Protein AF-A0A0C2BF47-F1 (afdb_monomer_lite)

Foldseek 3Di:
DPPPPPVVVVVVVVVVVVVVPPPPDPDDDPPPDPLNQLLLQLVLLLLAQKKFKWDWDDWPPAATWTDGWIAGQVLWIWDWIHDVPFDIWTWTDFPQKIKTEDALRRCVRQVNNVCSHVCHVAIATDHQPSGHVGSPSVCPRSNNVSVVSNPVVFDSVQWDWDDWDDDPPFTFIWIDTPFKIWTFGFQFPPGHTHTQWIAGHVRSDIMGMGRDDLVRLLVCLVVNLVCLVRQFRHAYPQKDKDKAFPDPPPDDDQLFKDKTKIKIAIAGNDDCPDPQLFFWFKKWKAKFKDWQPHTFDKDPQRTDIDTHHHPGMDMGMIMTTHDDAPPPHPSDIDMDMDMDMGGRPDDPVRSVVRSVSSVVSSVVSSPRDGRGGGD

Radius of gyration: 31.72 Å; chains: 1; bounding box: 67×51×132 Å

Secondary structure (DSSP, 8-state):
---TTHHHHHHHHHHHHHTTT----S-------HHHHHHHHHHHHHH-SEEEEEEEBPPTTSPPBEEEEEEETTS-EEEEEE-TTSPEEEEEEETTEEEEE--HHHHHHTT-GGGHHHHHHS-EEE-TTTSSSS-HHHHHSHHHHHHHHT-TTS-GGGEEE---EEETTEEEEEEEETTEEEEEEEEBTTSPEEEEEEEETTS--EEEEEEPPHHHHHHHHHHHHHTHHHHHT-B-TTEEEEEEES----S--BTTEEEEEEEEEEEE-S-TTSGGGGSPEEEEEEEEEEETTEE-EE-GGGEEEEEE-TT--EEEEEEEEPPPPPTTS-S---EEEEEEEE-BSS-HHHHHHHHHHHHHHHHHHHHSPPPPPB-

pLDDT: mean 83.84, std 14.01, range [37.81, 98.06]

Sequence (375 aa):
MLIGLGALVVAVALLLFILRITDTGPGGDRDSSVRDDLARSAAMLRGAPALHYTGTIRVKGHPDARPDLVVSNPGDALGTLTMPGSPSLDYVAIDGKSFVRGKPEAWRSFGMAEKSEVLAEHPSMVAPGVLFSQDLAATLAPPALAKTLLLEDVPDEKITVGDPVPVGDHSCTPIHADDLTICLGQELKGGARFVDRVSFSGGSTVINIEAMTRKAVNQFSGDFRSKFTMTHEAVNPQISVTTQILHDYEGKCAPTACTFSARVTPTFLGPTSAPEASEAVQVNYLWVIDRDGVPVKVGPDCSGAVLIKPGKSTDLSCTATGPSVPADGPNSGEYHGEIHTSDLALTQAEYERLVRLAADNSKKVAALPDLPRPR

Structure (mmCIF, N/CA/C/O backbone):
data_AF-A0A0C2BF47-F1
#
_entry.id   AF-A0A0C2BF47-F1
#
loop_
_atom_site.group_PDB
_atom_site.id
_atom_site.type_symbol
_atom_site.label_atom_id
_atom_site.label_alt_id
_atom_site.label_comp_id
_atom_site.label_asym_id
_atom_site.label_entity_id
_atom_site.label_seq_id
_atom_site.pdbx_PDB_ins_code
_atom_site.Cartn_x
_atom_site.Cartn_y
_atom_site.Cartn_z
_atom_site.occupancy
_atom_site.B_iso_or_equiv
_atom_site.auth_seq_id
_atom_site.auth_comp_id
_atom_site.auth_asym_id
_atom_site.auth_atom_id
_atom_site.pdbx_PDB_model_num
ATOM 1 N N . MET A 1 1 ? -29.461 -30.837 76.716 1.00 42.91 1 MET A N 1
ATOM 2 C CA . MET A 1 1 ? -28.599 -29.723 76.266 1.00 42.91 1 MET A CA 1
ATOM 3 C C . MET A 1 1 ? -28.666 -29.670 74.740 1.00 42.91 1 MET A C 1
ATOM 5 O O . MET A 1 1 ? -27.822 -30.236 74.067 1.00 42.91 1 MET A O 1
ATOM 9 N N . LEU A 1 2 ? -29.770 -29.145 74.197 1.00 46.44 2 LEU A N 1
ATOM 10 C CA . LEU A 1 2 ? -30.140 -29.286 72.775 1.00 46.44 2 LEU A CA 1
ATOM 11 C C . LEU A 1 2 ? -31.028 -28.102 72.334 1.00 46.44 2 LEU A C 1
ATOM 13 O O . LEU A 1 2 ? -32.070 -28.279 71.722 1.00 46.44 2 LEU A O 1
ATOM 17 N N . ILE A 1 3 ? -30.645 -26.883 72.734 1.00 43.38 3 ILE A N 1
ATOM 18 C CA . ILE A 1 3 ? -31.367 -25.631 72.404 1.00 43.38 3 ILE A CA 1
ATOM 19 C C . ILE A 1 3 ? -30.440 -24.618 71.684 1.00 43.38 3 ILE A C 1
ATOM 21 O O . ILE A 1 3 ? -30.882 -23.577 71.218 1.00 43.38 3 ILE A O 1
ATOM 25 N N . GLY A 1 4 ? -29.152 -24.933 71.495 1.00 39.56 4 GLY A N 1
ATOM 26 C CA . GLY A 1 4 ? -28.168 -23.979 70.958 1.00 39.56 4 GLY A CA 1
ATOM 27 C C . GLY A 1 4 ? -28.096 -23.846 69.430 1.00 39.56 4 GLY A C 1
ATOM 28 O O . GLY A 1 4 ? -27.628 -22.821 68.950 1.00 39.56 4 GLY A O 1
ATOM 29 N N . LEU A 1 5 ? -28.550 -24.838 68.651 1.00 41.72 5 LEU A N 1
ATOM 30 C CA . LEU A 1 5 ? -28.357 -24.822 67.188 1.00 41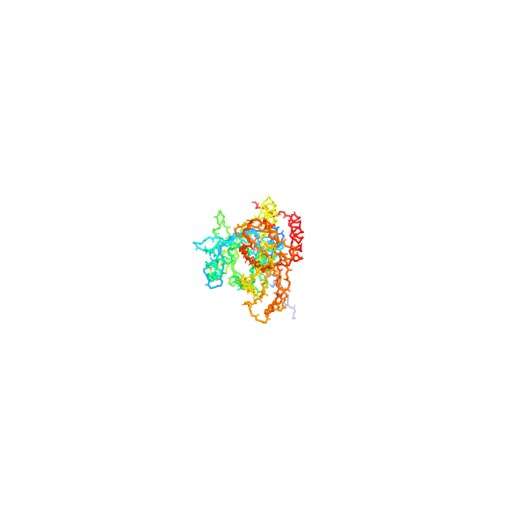.72 5 LEU A CA 1
ATOM 31 C C . LEU A 1 5 ? -29.502 -24.154 66.406 1.00 41.72 5 LEU A C 1
ATOM 33 O O . LEU A 1 5 ? -29.276 -23.645 65.313 1.00 41.72 5 LEU A O 1
ATOM 37 N N . GLY A 1 6 ? -30.720 -24.118 66.958 1.00 39.00 6 GLY A N 1
ATOM 38 C CA . GLY A 1 6 ? -31.888 -23.560 66.262 1.00 39.00 6 GLY A CA 1
ATOM 39 C C . GLY A 1 6 ? -31.858 -22.032 66.142 1.00 39.00 6 GLY A C 1
ATOM 40 O O . GLY A 1 6 ? -32.231 -21.485 65.108 1.00 39.00 6 GLY A O 1
ATOM 41 N N . ALA A 1 7 ? -31.351 -21.338 67.165 1.00 46.84 7 ALA A N 1
ATOM 42 C CA . ALA A 1 7 ? -31.294 -19.875 67.180 1.00 46.84 7 ALA A CA 1
ATOM 43 C C . ALA A 1 7 ? -30.262 -19.300 66.190 1.00 46.84 7 ALA A C 1
ATOM 45 O O . ALA A 1 7 ? -30.485 -18.231 65.627 1.00 46.84 7 ALA A O 1
ATOM 46 N N . LEU A 1 8 ? -29.170 -20.026 65.921 1.00 47.59 8 LEU A N 1
ATOM 47 C CA . LEU A 1 8 ? -28.125 -19.569 65.001 1.00 47.59 8 LEU A CA 1
ATOM 48 C C . LEU A 1 8 ? -28.585 -19.637 63.533 1.00 47.59 8 LEU A C 1
ATOM 50 O O . LEU A 1 8 ? -28.322 -18.721 62.759 1.00 47.59 8 LEU A O 1
ATOM 54 N N . VAL A 1 9 ? -29.328 -20.684 63.156 1.00 54.50 9 VAL A N 1
ATOM 55 C CA . VAL A 1 9 ? -29.825 -20.855 61.778 1.00 54.50 9 VAL A CA 1
ATOM 56 C C . VAL A 1 9 ? -30.912 -19.828 61.450 1.00 54.50 9 VAL A C 1
ATOM 58 O O . VAL A 1 9 ? -30.920 -19.275 60.353 1.00 54.50 9 VAL A O 1
ATOM 61 N N . VAL A 1 10 ? -31.779 -19.500 62.413 1.00 58.69 10 VAL A N 1
ATOM 62 C CA . VAL A 1 10 ? -32.813 -18.468 62.226 1.00 58.69 10 VAL A CA 1
ATOM 63 C C . VAL A 1 10 ? -32.195 -17.070 62.139 1.00 58.69 10 VAL A C 1
ATOM 65 O O . VAL A 1 10 ? -32.617 -16.284 61.297 1.00 58.69 10 VAL A O 1
ATOM 68 N N . ALA A 1 11 ? -31.156 -16.767 62.927 1.00 56.88 11 ALA A N 1
ATOM 69 C CA . ALA A 1 11 ? -30.473 -15.474 62.867 1.00 56.88 11 ALA A CA 1
ATOM 70 C C . ALA A 1 11 ? -29.720 -15.258 61.540 1.00 56.88 11 ALA A C 1
ATOM 72 O O . ALA A 1 11 ? -29.790 -14.170 60.974 1.00 56.88 11 ALA A O 1
ATOM 73 N N . VAL A 1 12 ? -29.062 -16.292 61.000 1.00 60.66 12 VAL A N 1
ATOM 74 C CA . VAL A 1 12 ? -28.365 -16.211 59.701 1.00 60.66 12 VAL A CA 1
ATOM 75 C C . VAL A 1 12 ? -29.357 -16.136 58.535 1.00 60.66 12 VAL A C 1
ATOM 77 O O . VAL A 1 12 ? -29.145 -15.361 57.604 1.00 60.66 12 VAL A O 1
ATOM 80 N N . ALA A 1 13 ? -30.476 -16.864 58.602 1.00 54.91 13 ALA A N 1
ATOM 81 C CA . ALA A 1 13 ? -31.533 -16.769 57.596 1.00 54.91 13 ALA A CA 1
ATOM 82 C C . ALA A 1 13 ? -32.219 -15.391 57.605 1.00 54.91 13 ALA A C 1
ATOM 84 O O . ALA A 1 13 ? -32.486 -14.850 56.534 1.00 54.91 13 ALA A O 1
ATOM 85 N N . LEU A 1 14 ? -32.443 -14.782 58.779 1.00 52.06 14 LEU A N 1
ATOM 86 C CA . LEU A 1 14 ? -32.985 -13.422 58.870 1.00 52.06 14 LEU A CA 1
ATOM 87 C C . LEU A 1 14 ? -31.990 -12.370 58.360 1.00 52.06 14 LEU A C 1
ATOM 89 O O . LEU A 1 14 ? -32.406 -11.432 57.687 1.00 52.06 14 LEU A O 1
ATOM 93 N N . LEU A 1 15 ? -30.687 -12.533 58.624 1.00 54.66 15 LEU A N 1
ATOM 94 C CA . LEU A 1 15 ? -29.661 -11.607 58.131 1.00 54.66 15 LEU A CA 1
ATOM 95 C C . LEU A 1 15 ? -29.535 -11.662 56.598 1.00 54.66 15 LEU A C 1
ATOM 97 O O . LEU A 1 15 ? -29.432 -10.624 55.950 1.00 54.66 15 LEU A O 1
ATOM 101 N N . LEU A 1 16 ? -29.614 -12.863 56.011 1.00 53.47 16 LEU A N 1
ATOM 102 C CA . LEU A 1 16 ? -29.622 -13.060 54.555 1.00 53.47 16 LEU A CA 1
ATOM 103 C C . LEU A 1 16 ? -30.933 -12.597 53.898 1.00 53.47 16 LEU A C 1
ATOM 105 O O . LEU A 1 16 ? -30.922 -12.185 52.740 1.00 53.47 16 LEU A O 1
ATOM 109 N N . PHE A 1 17 ? -32.055 -12.642 54.622 1.00 55.66 17 PHE A N 1
ATOM 110 C CA . PHE A 1 17 ? -33.347 -12.154 54.134 1.00 55.66 17 PHE A CA 1
ATOM 111 C C . PHE A 1 17 ? -33.441 -10.621 54.184 1.00 55.66 17 PHE A C 1
ATOM 113 O O . PHE A 1 17 ? -33.937 -10.013 53.240 1.00 55.66 17 PHE A O 1
ATOM 120 N N . ILE A 1 18 ? -32.896 -9.980 55.225 1.00 54.56 18 ILE A N 1
ATOM 121 C CA . ILE A 1 18 ? -32.841 -8.512 55.332 1.00 54.56 18 ILE A CA 1
ATOM 122 C C . ILE A 1 18 ? -31.876 -7.921 54.290 1.00 54.56 18 ILE A C 1
ATOM 124 O O . ILE A 1 18 ? -32.207 -6.911 53.676 1.00 54.56 18 ILE A O 1
ATOM 128 N N . LEU A 1 19 ? -30.760 -8.597 53.983 1.00 49.12 19 LEU A N 1
ATOM 129 C CA . LEU A 1 19 ? -29.850 -8.201 52.894 1.00 49.12 19 LEU A CA 1
ATOM 130 C C . LEU A 1 19 ? -30.435 -8.380 51.479 1.00 49.12 19 LEU A C 1
ATOM 132 O O . LEU A 1 19 ? -29.832 -7.912 50.520 1.00 49.12 19 LEU A O 1
ATOM 136 N N . ARG A 1 20 ? -31.601 -9.026 51.321 1.00 47.00 20 ARG A N 1
ATOM 137 C CA . ARG A 1 20 ? -32.302 -9.146 50.029 1.00 47.00 20 ARG A CA 1
ATOM 138 C C . ARG A 1 20 ? -33.479 -8.182 49.845 1.00 47.00 20 ARG A C 1
ATOM 140 O O . ARG A 1 20 ? -34.055 -8.173 48.764 1.00 47.00 20 ARG A O 1
ATOM 147 N N . ILE A 1 21 ? -33.861 -7.402 50.862 1.00 46.88 21 ILE A N 1
ATOM 148 C CA . ILE A 1 21 ? -35.068 -6.545 50.815 1.00 46.88 21 ILE A CA 1
ATOM 149 C C . ILE A 1 21 ? -34.740 -5.040 50.757 1.00 46.88 21 ILE A C 1
ATOM 151 O O . ILE A 1 21 ? -35.631 -4.217 50.575 1.00 46.88 21 ILE A O 1
ATOM 155 N N . THR A 1 22 ? -33.466 -4.652 50.789 1.00 41.66 22 THR A N 1
ATOM 156 C CA . THR A 1 22 ? -33.037 -3.265 50.544 1.00 41.66 22 THR A CA 1
ATOM 157 C C . THR A 1 22 ? -32.402 -3.108 49.166 1.00 41.66 22 THR A C 1
ATOM 159 O O . THR A 1 22 ? -31.235 -2.752 49.068 1.00 41.66 22 THR A O 1
ATOM 162 N N . ASP A 1 23 ? -33.172 -3.384 48.113 1.00 41.53 23 ASP A N 1
ATOM 163 C CA . ASP A 1 23 ? -32.827 -2.988 46.742 1.00 41.53 23 ASP A CA 1
ATOM 164 C C . ASP A 1 23 ? -34.103 -2.638 45.961 1.00 41.53 23 ASP A C 1
ATOM 166 O O . ASP A 1 23 ? -34.549 -3.305 45.031 1.00 41.53 23 ASP A O 1
ATOM 170 N N . THR A 1 24 ? -34.759 -1.571 46.411 1.00 45.38 24 THR A N 1
ATOM 171 C CA . THR A 1 24 ? -35.725 -0.818 45.605 1.00 45.38 24 THR A CA 1
ATOM 172 C C . THR A 1 24 ? -35.095 0.520 45.241 1.00 45.38 24 THR A C 1
ATOM 174 O O . THR A 1 24 ? -35.513 1.572 45.724 1.00 45.38 24 THR A O 1
ATOM 177 N N . GLY A 1 25 ? -34.042 0.454 44.425 1.00 39.47 25 GLY A N 1
ATOM 178 C CA . GLY A 1 25 ? -33.573 1.563 43.599 1.00 39.47 25 GLY A CA 1
ATOM 179 C C . GLY A 1 25 ? -34.352 1.588 42.273 1.00 39.47 25 GLY A C 1
ATOM 180 O O . GLY A 1 25 ? -34.668 0.526 41.731 1.00 39.47 25 GLY A O 1
ATOM 181 N N . PRO A 1 26 ? -34.732 2.765 41.750 1.00 42.97 26 PRO A N 1
ATOM 182 C CA . PRO A 1 26 ? -35.488 2.868 40.511 1.00 42.97 26 PRO A CA 1
ATOM 183 C C . PRO A 1 26 ? -34.554 2.717 39.302 1.00 42.97 26 PRO A C 1
ATOM 185 O O . PRO A 1 26 ? -33.624 3.497 39.144 1.00 42.97 26 PRO A O 1
ATOM 188 N N . GLY A 1 27 ? -34.854 1.755 38.425 1.00 37.81 27 GLY A N 1
ATOM 189 C CA . GLY A 1 27 ? -34.232 1.623 37.103 1.00 37.81 27 GLY A CA 1
ATOM 190 C C . GLY A 1 27 ? -33.056 0.653 37.076 1.00 37.81 27 GLY A C 1
ATOM 191 O O . GLY A 1 27 ? -31.911 1.051 37.226 1.00 37.81 27 GLY A O 1
ATOM 192 N N . GLY A 1 28 ? -33.345 -0.630 36.848 1.00 40.88 28 GLY A N 1
ATOM 193 C CA . GLY A 1 28 ? -32.332 -1.593 36.430 1.00 40.88 28 GLY A CA 1
ATOM 194 C C . GLY A 1 28 ? -31.836 -1.233 35.034 1.00 40.88 28 GLY A C 1
ATOM 195 O O . GLY A 1 28 ? -32.382 -1.717 34.040 1.00 40.88 28 GLY A O 1
ATOM 196 N N . ASP A 1 29 ? -30.829 -0.366 34.979 1.00 42.62 29 ASP A N 1
ATOM 197 C CA . ASP A 1 29 ? -29.965 -0.234 33.821 1.00 42.62 29 ASP A CA 1
ATOM 198 C C . ASP A 1 29 ? -29.301 -1.590 33.593 1.00 42.62 29 ASP A C 1
ATOM 200 O O . ASP A 1 29 ? -28.785 -2.238 34.506 1.00 42.62 29 ASP A O 1
ATOM 204 N N . ARG A 1 30 ? -29.380 -2.077 32.357 1.00 47.97 30 ARG A N 1
ATOM 205 C CA . ARG A 1 30 ? -28.548 -3.194 31.930 1.00 47.97 30 ARG A CA 1
ATOM 206 C C . ARG A 1 30 ? -27.106 -2.709 32.041 1.00 47.97 30 ARG A C 1
ATOM 208 O O . ARG A 1 30 ? -26.646 -2.038 31.125 1.00 47.97 30 ARG A O 1
ATOM 215 N N . ASP A 1 31 ? -26.423 -3.069 33.123 1.00 51.31 31 ASP A N 1
ATOM 216 C CA . ASP A 1 31 ? -24.961 -3.049 33.223 1.00 51.31 31 ASP A CA 1
ATOM 217 C C . ASP A 1 31 ? -24.412 -4.025 32.170 1.00 51.31 31 ASP A C 1
ATOM 219 O O . ASP A 1 31 ? -24.025 -5.158 32.456 1.00 51.31 31 ASP A O 1
ATOM 223 N N . SER A 1 32 ? -24.469 -3.643 30.893 1.00 65.00 32 SER A N 1
ATOM 224 C CA . SER A 1 32 ? -23.673 -4.315 29.883 1.00 65.00 32 SER A CA 1
ATOM 225 C C . SER A 1 32 ? -22.237 -3.927 30.157 1.00 65.00 32 SER A C 1
ATOM 227 O O . SER A 1 32 ? -21.900 -2.743 30.134 1.00 65.00 32 SER A O 1
ATOM 229 N N . SER A 1 33 ? -21.402 -4.922 30.437 1.00 88.19 33 SER A N 1
ATOM 230 C CA . SER A 1 33 ? -19.990 -4.675 30.677 1.00 88.19 33 SER A CA 1
ATOM 231 C C . SER A 1 33 ? -19.375 -3.976 29.458 1.00 88.19 33 SER A C 1
ATOM 233 O O . SER A 1 33 ? -19.783 -4.211 28.317 1.00 88.19 33 SER A O 1
ATOM 235 N N . VAL A 1 34 ? -18.361 -3.135 29.676 1.00 92.25 34 VAL A N 1
ATOM 236 C CA . VAL A 1 34 ? -17.595 -2.486 28.593 1.00 92.25 34 VAL A CA 1
ATOM 237 C C . VAL A 1 34 ? -17.087 -3.524 27.581 1.00 92.25 34 VAL A C 1
ATOM 239 O O . VAL A 1 34 ? -17.059 -3.280 26.377 1.00 92.25 34 VAL A O 1
ATOM 242 N N . ARG A 1 35 ? -16.759 -4.727 28.065 1.00 94.06 35 ARG A N 1
ATOM 243 C CA . ARG A 1 35 ? -16.415 -5.904 27.258 1.00 94.06 35 ARG A CA 1
ATOM 244 C C . ARG A 1 35 ? -17.525 -6.321 26.308 1.00 94.06 35 ARG A C 1
ATOM 246 O O . ARG A 1 35 ? -17.246 -6.595 25.146 1.00 94.06 35 ARG A O 1
ATOM 253 N N . ASP A 1 36 ? -18.765 -6.371 26.781 1.00 93.19 36 ASP A N 1
ATOM 254 C CA . ASP A 1 36 ? -19.901 -6.748 25.947 1.00 93.19 36 ASP A CA 1
ATOM 255 C C . ASP A 1 36 ? -20.146 -5.715 24.842 1.00 93.19 36 ASP A C 1
ATOM 257 O O . ASP A 1 36 ? -20.466 -6.091 23.711 1.00 93.19 36 ASP A O 1
ATOM 261 N N . ASP A 1 37 ? -19.971 -4.424 25.144 1.00 93.25 37 ASP A N 1
ATOM 262 C CA . ASP A 1 37 ? -20.020 -3.350 24.144 1.00 93.25 37 ASP A CA 1
ATOM 263 C C . ASP A 1 37 ? -18.920 -3.521 23.092 1.00 93.25 37 ASP A C 1
ATOM 265 O O . ASP A 1 37 ? -19.215 -3.594 21.896 1.00 93.25 37 ASP A O 1
ATOM 269 N N . LEU A 1 38 ? -17.666 -3.674 23.527 1.00 95.56 38 LEU A N 1
ATOM 270 C CA . LEU A 1 38 ? -16.521 -3.900 22.644 1.00 95.56 38 LEU A CA 1
ATOM 271 C C . LEU A 1 38 ? -16.693 -5.157 21.783 1.00 95.56 38 LEU A C 1
ATOM 273 O O . LEU A 1 38 ? -16.427 -5.124 20.582 1.00 95.56 38 LEU A O 1
ATOM 277 N N . ALA A 1 39 ? -17.193 -6.252 22.358 1.00 95.69 39 ALA A N 1
ATOM 278 C CA . ALA A 1 39 ? -17.442 -7.500 21.646 1.00 95.69 39 ALA A CA 1
ATOM 279 C C . ALA A 1 39 ? -18.524 -7.342 20.568 1.00 95.69 39 ALA A C 1
ATOM 281 O O . ALA A 1 39 ? -18.358 -7.834 19.445 1.00 95.69 39 ALA A O 1
ATOM 282 N N . ARG A 1 40 ? -19.615 -6.620 20.863 1.00 95.25 40 ARG A N 1
ATOM 283 C CA . ARG A 1 40 ? -20.659 -6.301 19.874 1.00 95.25 40 ARG A CA 1
ATOM 284 C C . ARG A 1 40 ? -20.125 -5.406 18.756 1.00 95.25 40 ARG A C 1
ATOM 286 O O . ARG A 1 40 ? -20.376 -5.690 17.583 1.00 95.25 40 ARG A O 1
ATOM 293 N N . SER A 1 41 ? -19.363 -4.369 19.096 1.00 95.62 41 SER A N 1
ATOM 294 C CA . SER A 1 41 ? -18.717 -3.478 18.125 1.00 95.62 41 SER A CA 1
ATOM 295 C C . SER A 1 41 ? -17.711 -4.226 17.243 1.00 95.62 41 SER A C 1
ATOM 297 O O . SER A 1 41 ? -17.725 -4.070 16.023 1.00 95.62 41 SER A O 1
ATOM 299 N N . ALA A 1 42 ? -16.900 -5.118 17.817 1.00 96.00 42 ALA A N 1
ATOM 300 C CA . ALA A 1 42 ? -15.974 -5.974 17.079 1.00 96.00 42 ALA A CA 1
ATOM 301 C C . ALA A 1 42 ? -16.704 -6.932 16.124 1.00 96.00 42 ALA A C 1
ATOM 303 O O . ALA A 1 42 ? -16.308 -7.084 14.967 1.00 96.00 42 ALA A O 1
ATOM 304 N N . ALA A 1 43 ? -17.793 -7.566 16.571 1.00 94.94 43 ALA A N 1
ATOM 305 C CA . ALA A 1 43 ? -18.603 -8.434 15.717 1.00 94.94 43 ALA A CA 1
ATOM 306 C C . ALA A 1 43 ? -19.179 -7.675 14.511 1.00 94.94 43 ALA A C 1
ATOM 308 O O . ALA A 1 43 ? -19.161 -8.189 13.392 1.00 94.94 43 ALA A O 1
ATOM 309 N N . MET A 1 44 ? -19.627 -6.438 14.728 1.00 94.25 44 MET A N 1
ATOM 310 C CA . MET A 1 44 ? -20.098 -5.552 13.669 1.00 94.25 44 MET A CA 1
ATOM 311 C C . MET A 1 44 ? -18.972 -5.173 12.694 1.00 94.25 44 MET A C 1
ATOM 313 O O . MET A 1 44 ? -19.151 -5.335 11.488 1.00 94.25 44 MET A O 1
ATOM 317 N N . LEU A 1 45 ? -17.810 -4.719 13.184 1.00 95.19 45 LEU A N 1
ATOM 318 C CA . LEU A 1 45 ? -16.667 -4.370 12.327 1.00 95.19 45 LEU A CA 1
ATOM 319 C C . LEU A 1 45 ? -16.210 -5.557 11.473 1.00 95.19 45 LEU A C 1
ATOM 321 O O . LEU A 1 45 ? -15.957 -5.399 10.283 1.00 95.19 45 LEU A O 1
ATOM 325 N N . ARG A 1 46 ? -16.183 -6.769 12.038 1.00 95.25 46 ARG A N 1
ATOM 326 C CA . ARG A 1 46 ? -15.822 -7.989 11.299 1.00 95.25 46 ARG A CA 1
ATOM 327 C C . ARG A 1 46 ? -16.744 -8.248 10.104 1.00 95.25 46 ARG A C 1
ATOM 329 O O . ARG A 1 46 ? -16.293 -8.792 9.099 1.00 95.25 46 ARG A O 1
ATOM 336 N N . GLY A 1 47 ? -18.016 -7.863 10.213 1.00 92.75 47 GLY A N 1
ATOM 337 C CA . GLY A 1 47 ? -19.009 -7.963 9.144 1.00 92.75 47 GLY A CA 1
ATOM 338 C C . GLY A 1 47 ? -19.071 -6.750 8.213 1.00 92.75 47 GLY A C 1
ATOM 339 O O . GLY A 1 47 ? -19.823 -6.793 7.240 1.00 92.75 47 GLY A O 1
ATOM 340 N N . ALA A 1 48 ? -18.318 -5.678 8.484 1.00 94.50 48 ALA A N 1
ATOM 341 C CA . ALA A 1 48 ? -18.374 -4.463 7.683 1.00 94.50 48 ALA A CA 1
ATOM 342 C C . ALA A 1 48 ? -17.800 -4.720 6.275 1.00 94.50 48 ALA A C 1
ATOM 344 O O . ALA A 1 48 ? -16.688 -5.250 6.164 1.00 94.50 48 ALA A O 1
ATOM 345 N N . PRO A 1 49 ? -18.515 -4.342 5.197 1.00 94.25 49 PRO A N 1
ATOM 346 C CA . PRO A 1 49 ? -18.051 -4.550 3.826 1.00 94.25 49 PRO A CA 1
ATOM 347 C C . PRO A 1 49 ? -16.795 -3.742 3.498 1.00 94.25 49 PRO A C 1
ATOM 349 O O . PRO A 1 49 ? -15.868 -4.256 2.873 1.00 94.25 49 PRO A O 1
ATOM 352 N N . ALA A 1 50 ? -16.779 -2.482 3.919 1.00 95.88 50 ALA A N 1
ATOM 353 C CA . ALA A 1 50 ? -15.656 -1.571 3.813 1.00 95.88 50 ALA A CA 1
ATOM 354 C C . ALA A 1 50 ? -15.846 -0.423 4.807 1.00 95.88 50 ALA A C 1
ATOM 356 O O . ALA A 1 50 ? -16.973 -0.129 5.221 1.00 95.88 50 ALA A O 1
ATOM 357 N N . LEU A 1 51 ? -14.742 0.211 5.172 1.00 97.25 51 LEU A N 1
ATOM 358 C CA . LEU A 1 51 ? -14.692 1.361 6.062 1.00 97.25 51 LEU A CA 1
ATOM 359 C C . LEU A 1 51 ? -13.829 2.445 5.418 1.00 97.25 51 LEU A C 1
ATOM 361 O O . LEU A 1 51 ? -12.885 2.145 4.684 1.00 97.25 51 LEU A O 1
ATOM 365 N N . HIS A 1 52 ? -14.182 3.700 5.671 1.00 97.81 52 HIS A N 1
ATOM 366 C CA . HIS A 1 52 ? -13.401 4.857 5.255 1.00 97.81 52 HIS A CA 1
ATOM 367 C C . HIS A 1 52 ? -12.603 5.376 6.448 1.00 97.81 52 HIS A C 1
ATOM 369 O O . HIS A 1 52 ? -13.125 5.470 7.555 1.00 97.81 52 HIS A O 1
ATOM 375 N N . TYR A 1 53 ? -11.325 5.654 6.229 1.00 97.50 53 TYR A N 1
ATOM 376 C CA . TYR A 1 53 ? -10.359 5.995 7.257 1.00 97.50 53 TYR A CA 1
ATOM 377 C C . TYR A 1 53 ? -9.712 7.332 6.940 1.00 97.50 53 TYR A C 1
ATOM 379 O O . TYR A 1 53 ? -9.134 7.512 5.866 1.00 97.50 53 TYR A O 1
ATOM 387 N N . THR A 1 54 ? -9.747 8.239 7.913 1.00 97.25 54 THR A N 1
ATOM 388 C CA . THR A 1 54 ? -9.033 9.518 7.861 1.00 97.25 54 THR A CA 1
ATOM 389 C C . THR A 1 54 ? -8.241 9.751 9.142 1.00 97.25 54 THR A C 1
ATOM 391 O O . THR A 1 54 ? -8.442 9.057 10.136 1.00 97.25 54 THR A O 1
ATOM 394 N N . GLY A 1 55 ? -7.344 10.738 9.159 1.00 95.31 55 GLY A N 1
ATOM 395 C CA . GLY A 1 55 ? -6.686 11.187 10.390 1.00 95.31 55 GLY A CA 1
ATOM 396 C C . GLY A 1 55 ? -5.176 11.303 10.247 1.00 95.31 55 GLY A C 1
ATOM 397 O O . GLY A 1 55 ? -4.709 11.954 9.316 1.00 95.31 55 GLY A O 1
ATOM 398 N N . THR A 1 56 ? -4.417 10.723 11.174 1.00 95.25 56 THR A N 1
ATOM 399 C CA . THR A 1 56 ? -2.950 10.744 11.202 1.00 95.25 56 THR A CA 1
ATOM 400 C C . THR A 1 56 ? -2.377 9.364 11.516 1.00 95.25 56 THR A C 1
ATOM 402 O O . THR A 1 56 ? -2.858 8.665 12.405 1.00 95.25 56 THR A O 1
ATOM 405 N N . ILE A 1 57 ? -1.324 8.979 10.797 1.00 93.38 57 ILE A N 1
ATOM 406 C CA . ILE A 1 57 ? -0.566 7.738 10.972 1.00 93.38 57 ILE A CA 1
ATOM 407 C C . ILE A 1 57 ? 0.911 8.080 11.051 1.00 93.38 57 ILE A C 1
ATOM 409 O O . ILE A 1 57 ? 1.446 8.789 10.198 1.00 93.38 57 ILE A O 1
ATOM 413 N N . ARG A 1 58 ? 1.591 7.502 12.037 1.00 89.88 58 ARG A N 1
ATOM 414 C CA . ARG A 1 58 ? 3.037 7.632 12.165 1.00 89.88 58 ARG A CA 1
ATOM 415 C C . ARG A 1 58 ? 3.776 7.022 10.972 1.00 89.88 58 ARG A C 1
ATOM 417 O O . ARG A 1 58 ? 3.653 5.831 10.690 1.00 89.88 58 ARG A O 1
ATOM 424 N N . VAL A 1 59 ? 4.625 7.832 10.347 1.00 85.69 59 VAL A N 1
ATOM 425 C CA . VAL A 1 59 ? 5.625 7.402 9.362 1.00 85.69 59 VAL A CA 1
ATOM 426 C C . VAL A 1 59 ? 6.984 7.378 10.051 1.00 85.69 59 VAL A C 1
ATOM 428 O O . VAL A 1 59 ? 7.351 8.299 10.783 1.00 85.69 59 VAL A O 1
ATOM 431 N N . LYS A 1 60 ? 7.745 6.298 9.875 1.00 77.19 60 LYS A N 1
ATOM 432 C CA . LYS A 1 60 ? 9.018 6.126 10.586 1.00 77.19 60 LYS A CA 1
ATOM 433 C C . LYS A 1 60 ? 10.016 7.215 10.171 1.00 77.19 60 LYS A C 1
ATOM 435 O O . LYS A 1 60 ? 10.405 7.272 9.017 1.00 77.19 60 LYS A O 1
ATOM 440 N N . GLY A 1 61 ? 10.469 8.030 11.127 1.00 81.19 61 GLY A N 1
ATOM 441 C CA . GLY A 1 61 ? 11.478 9.073 10.885 1.00 81.19 61 GLY A CA 1
ATOM 442 C C . GLY A 1 61 ? 10.947 10.359 10.240 1.00 81.19 61 GLY A C 1
ATOM 443 O O . GLY A 1 61 ? 11.741 11.246 9.940 1.00 81.19 61 GLY A O 1
ATOM 444 N N . HIS A 1 62 ? 9.628 10.485 10.066 1.00 85.88 62 HIS A N 1
ATOM 445 C CA . HIS A 1 62 ? 8.986 11.608 9.382 1.00 85.88 62 HIS A CA 1
ATOM 446 C C . HIS A 1 62 ? 7.775 12.128 10.179 1.00 85.88 62 HIS A C 1
ATOM 448 O O . HIS A 1 62 ? 7.344 11.470 11.131 1.00 85.88 62 HIS A O 1
ATOM 454 N N . PRO A 1 63 ? 7.230 13.314 9.836 1.00 89.75 63 PRO A N 1
ATOM 455 C CA . PRO A 1 63 ? 5.937 13.751 10.361 1.00 89.75 63 PRO A CA 1
ATOM 456 C C . PRO A 1 63 ? 4.828 12.711 10.118 1.00 89.75 63 PRO A C 1
ATOM 458 O O . PRO A 1 63 ? 4.948 11.855 9.243 1.00 89.75 63 PRO A O 1
ATOM 461 N N . ASP A 1 64 ? 3.735 12.779 10.876 1.00 92.38 64 ASP A N 1
ATOM 462 C CA . ASP A 1 64 ? 2.619 11.854 10.661 1.00 92.38 64 ASP A CA 1
ATOM 463 C C . ASP A 1 64 ? 1.955 12.122 9.297 1.00 92.38 64 ASP A C 1
ATOM 465 O O . ASP A 1 64 ? 1.640 13.267 8.952 1.00 92.38 64 ASP A O 1
ATOM 469 N N . ALA A 1 65 ? 1.719 11.058 8.532 1.00 94.75 65 ALA A N 1
ATOM 470 C CA . ALA A 1 65 ? 0.963 11.112 7.289 1.00 94.75 65 ALA A CA 1
ATOM 471 C C . ALA A 1 65 ? -0.537 11.144 7.580 1.00 94.75 65 ALA A C 1
ATOM 473 O O . ALA A 1 65 ? -1.006 10.592 8.571 1.00 94.75 65 ALA A O 1
ATOM 474 N N . ARG A 1 66 ? -1.307 11.748 6.681 1.00 96.75 66 ARG A N 1
ATOM 475 C CA . ARG A 1 66 ? -2.765 11.785 6.726 1.00 96.75 66 ARG A CA 1
ATOM 476 C C . ARG A 1 66 ? -3.327 10.802 5.708 1.00 96.75 66 ARG A C 1
ATOM 478 O O . ARG A 1 66 ? -3.273 11.111 4.513 1.00 96.75 66 ARG A O 1
ATOM 485 N N . PRO A 1 67 ? -3.797 9.619 6.136 1.00 97.12 67 PRO A N 1
ATOM 486 C CA . PRO A 1 67 ? -4.543 8.745 5.249 1.00 97.12 67 PRO A CA 1
ATOM 487 C C . PRO A 1 67 ? -5.899 9.369 4.919 1.00 97.12 67 PRO A C 1
ATOM 489 O O . PRO A 1 67 ? -6.522 10.016 5.761 1.00 97.12 67 PRO A O 1
ATOM 492 N N . ASP A 1 68 ? -6.352 9.119 3.703 1.00 97.81 68 ASP A N 1
ATOM 493 C CA . ASP A 1 68 ? -7.745 9.205 3.287 1.00 97.81 68 ASP A CA 1
ATOM 494 C C . ASP A 1 68 ? -7.994 7.946 2.455 1.00 97.81 68 ASP A C 1
ATOM 496 O O . ASP A 1 68 ? -7.694 7.913 1.260 1.00 97.81 68 ASP A O 1
ATOM 500 N N . LEU A 1 69 ? -8.367 6.858 3.133 1.00 98.06 69 LEU A N 1
ATOM 501 C CA . LEU A 1 69 ? -8.357 5.505 2.581 1.00 98.06 69 LEU A CA 1
ATOM 502 C C . LEU A 1 69 ? -9.704 4.827 2.772 1.00 98.06 69 LEU A C 1
ATOM 504 O O . LEU A 1 69 ? -10.223 4.750 3.879 1.00 98.06 69 LEU A O 1
ATOM 508 N N . VAL A 1 70 ? -10.228 4.231 1.713 1.00 97.94 70 VAL A N 1
ATOM 509 C CA . VAL A 1 70 ? -11.258 3.203 1.822 1.00 97.94 70 VAL A CA 1
ATOM 510 C C . VAL A 1 70 ? -10.571 1.849 1.905 1.00 97.94 70 VAL A C 1
ATOM 512 O O . VAL A 1 70 ? -9.795 1.509 1.014 1.00 97.94 70 VAL A O 1
ATOM 515 N N . VAL A 1 71 ? -10.883 1.065 2.937 1.00 97.75 71 VAL A N 1
ATOM 516 C CA . VAL A 1 71 ? -10.375 -0.302 3.111 1.00 97.75 71 VAL A CA 1
ATOM 517 C C . VAL A 1 71 ? -11.546 -1.268 3.221 1.00 97.75 71 VAL A C 1
ATOM 519 O O . VAL A 1 71 ? -12.433 -1.133 4.065 1.00 97.75 71 VAL A O 1
ATOM 522 N N . SER A 1 72 ? -11.554 -2.254 2.337 1.00 96.75 72 SER A N 1
ATOM 523 C CA . SER A 1 72 ? -12.555 -3.313 2.291 1.00 96.75 72 SER A CA 1
ATOM 524 C C . SER A 1 72 ? -12.298 -4.405 3.331 1.00 96.75 72 SER A C 1
ATOM 526 O O . SER A 1 72 ? -11.203 -4.529 3.873 1.00 96.75 72 SER A O 1
ATOM 528 N N . ASN A 1 73 ? -13.306 -5.243 3.584 1.00 95.00 73 ASN A N 1
ATOM 529 C CA . ASN A 1 73 ? -13.220 -6.386 4.494 1.00 95.00 73 ASN A CA 1
ATOM 530 C C . ASN A 1 73 ? -11.979 -7.287 4.292 1.00 95.00 73 ASN A C 1
ATOM 532 O O . ASN A 1 73 ? -11.315 -7.579 5.286 1.00 95.00 73 ASN A O 1
ATOM 536 N N . PRO A 1 74 ? -11.619 -7.706 3.060 1.00 92.81 74 PRO A N 1
ATOM 537 C CA . PRO A 1 74 ? -10.423 -8.520 2.836 1.00 92.81 74 PRO A CA 1
ATOM 538 C C . PRO A 1 74 ? -9.098 -7.755 2.978 1.00 92.81 74 PRO A C 1
ATOM 540 O O . PRO A 1 74 ? -8.048 -8.379 2.866 1.00 92.81 74 PRO A O 1
ATOM 543 N N . GLY A 1 75 ? -9.125 -6.440 3.215 1.00 94.00 75 GLY A N 1
ATOM 544 C CA . GLY A 1 75 ? -7.923 -5.611 3.296 1.00 94.00 75 GLY A CA 1
ATOM 545 C C . GLY A 1 75 ? -7.463 -5.038 1.955 1.00 94.00 75 GLY A C 1
ATOM 546 O O . GLY A 1 75 ? -6.343 -4.551 1.868 1.00 94.00 75 GLY A O 1
ATOM 547 N N . ASP A 1 76 ? -8.304 -5.060 0.915 1.00 95.06 76 ASP A N 1
ATOM 548 C CA . ASP A 1 76 ? -8.034 -4.280 -0.298 1.00 95.06 76 ASP A CA 1
ATOM 549 C C . ASP A 1 76 ? -8.348 -2.807 -0.026 1.00 95.06 76 ASP A C 1
ATOM 551 O O . ASP A 1 76 ? -9.384 -2.515 0.583 1.00 95.06 76 ASP A O 1
ATOM 555 N N . ALA A 1 77 ? -7.509 -1.887 -0.499 1.00 97.06 77 ALA A N 1
ATOM 556 C CA . ALA A 1 77 ? -7.652 -0.466 -0.203 1.00 97.06 77 ALA A CA 1
ATOM 557 C C . ALA A 1 77 ? -7.401 0.454 -1.398 1.00 97.06 77 ALA A C 1
ATOM 559 O O . ALA A 1 77 ? -6.621 0.146 -2.299 1.00 97.06 77 ALA A O 1
ATOM 560 N N . LEU A 1 78 ? -8.040 1.622 -1.362 1.00 96.88 78 LEU A N 1
ATOM 561 C CA . LEU A 1 78 ? -7.859 2.714 -2.313 1.00 96.88 78 LEU A CA 1
ATOM 562 C C . LEU A 1 78 ? -7.928 4.049 -1.581 1.00 96.88 78 LEU A C 1
ATOM 564 O O . LEU A 1 78 ? -8.788 4.236 -0.723 1.00 96.88 78 LEU A O 1
ATOM 568 N N . GLY A 1 79 ? -7.092 5.001 -1.974 1.00 97.06 79 GLY A N 1
ATOM 569 C CA . GLY A 1 79 ? -7.240 6.382 -1.539 1.00 97.06 79 GLY A CA 1
ATOM 570 C C . GLY A 1 79 ? -5.955 7.168 -1.696 1.00 97.06 79 GLY A C 1
ATOM 571 O O . GLY A 1 79 ? -5.248 7.007 -2.692 1.00 97.06 79 GLY A O 1
ATOM 572 N N . THR A 1 80 ? -5.654 8.015 -0.716 1.00 97.50 80 THR A N 1
ATOM 573 C CA . THR A 1 80 ? -4.442 8.831 -0.717 1.00 97.50 80 THR A CA 1
ATOM 574 C C . THR A 1 80 ? -3.717 8.841 0.626 1.00 97.50 80 THR A C 1
ATOM 576 O O . THR A 1 80 ? -4.296 8.590 1.684 1.00 97.50 80 THR A O 1
ATOM 579 N N . LEU A 1 81 ? -2.424 9.155 0.569 1.00 96.94 81 LEU A N 1
ATOM 580 C CA . LEU A 1 81 ? -1.562 9.416 1.717 1.00 96.94 81 LEU A CA 1
ATOM 581 C C . LEU A 1 81 ? -0.950 10.807 1.561 1.00 96.94 81 LEU A C 1
ATOM 583 O O . LEU A 1 81 ? -0.294 11.083 0.559 1.00 96.94 81 LEU A O 1
ATOM 587 N N . THR A 1 82 ? -1.135 11.685 2.545 1.00 97.06 82 THR A N 1
ATOM 588 C CA . THR A 1 82 ? -0.686 13.082 2.437 1.00 97.06 82 THR A CA 1
ATOM 589 C C . THR A 1 82 ? 0.153 13.501 3.633 1.00 97.06 82 THR A C 1
ATOM 591 O O . THR A 1 82 ? -0.306 13.437 4.770 1.00 97.06 82 THR A O 1
ATOM 594 N N . MET A 1 83 ? 1.366 13.995 3.397 1.00 95.12 83 MET A N 1
ATOM 595 C CA . MET A 1 83 ? 2.162 14.639 4.447 1.00 95.12 83 MET A CA 1
ATOM 596 C C . MET A 1 83 ? 1.709 16.094 4.648 1.00 95.12 83 MET A C 1
ATOM 598 O O . MET A 1 83 ? 1.296 16.744 3.682 1.00 95.12 83 MET A O 1
ATOM 602 N N . PRO A 1 84 ? 1.793 16.657 5.867 1.00 92.88 84 PRO A N 1
ATOM 603 C CA . PRO A 1 84 ? 1.448 18.056 6.106 1.00 92.88 84 PRO A CA 1
ATOM 604 C C . PRO A 1 84 ? 2.183 19.007 5.147 1.00 92.88 84 PRO A C 1
ATOM 606 O O . PRO A 1 84 ? 3.406 18.976 5.043 1.00 92.88 84 PRO A O 1
ATOM 609 N N . GLY A 1 85 ? 1.428 19.848 4.431 1.00 92.69 85 GLY A N 1
ATOM 610 C CA . GLY A 1 85 ? 1.978 20.835 3.492 1.00 92.69 85 GLY A CA 1
ATOM 611 C C . GLY A 1 85 ? 2.567 20.260 2.197 1.00 92.69 85 GLY A C 1
ATOM 612 O O . GLY A 1 85 ? 3.206 21.001 1.457 1.00 92.69 85 GLY A O 1
ATOM 613 N N . SER A 1 86 ? 2.364 18.971 1.916 1.00 95.19 86 SER A N 1
ATOM 614 C CA . SER A 1 86 ? 2.897 18.294 0.727 1.00 95.19 86 SER A CA 1
ATOM 615 C C . SER A 1 86 ? 1.771 17.784 -0.181 1.00 95.19 86 SER A C 1
ATOM 617 O O . SER A 1 86 ? 0.645 17.604 0.290 1.00 95.19 86 SER A O 1
ATOM 619 N N . PRO A 1 87 ? 2.035 17.538 -1.477 1.00 96.88 87 PRO A N 1
ATOM 620 C CA . PRO A 1 87 ? 1.075 16.861 -2.344 1.00 96.88 87 PRO A CA 1
ATOM 621 C C . PRO A 1 87 ? 0.784 15.432 -1.865 1.00 96.88 87 PRO A C 1
ATOM 623 O O . PRO A 1 87 ? 1.601 14.816 -1.179 1.00 96.88 87 PRO A O 1
ATOM 626 N N . SER A 1 88 ? -0.371 14.899 -2.256 1.00 96.94 88 SER A N 1
ATOM 627 C CA . SER A 1 88 ? -0.786 13.536 -1.927 1.00 96.94 88 SER A CA 1
ATOM 628 C C . SER A 1 88 ? -0.081 12.485 -2.791 1.00 96.94 88 SER A C 1
ATOM 630 O O . SER A 1 88 ? 0.225 12.722 -3.963 1.00 96.94 88 SER A O 1
ATOM 632 N N . LEU A 1 89 ? 0.113 11.300 -2.220 1.00 96.31 89 LEU A N 1
ATOM 633 C CA . LEU A 1 89 ? 0.388 10.063 -2.942 1.00 96.31 89 LEU A CA 1
ATOM 634 C C . LEU A 1 89 ? -0.927 9.295 -3.140 1.00 96.31 89 LEU A C 1
ATOM 636 O O . LEU A 1 89 ? -1.650 9.074 -2.172 1.00 96.31 89 LEU A O 1
ATOM 640 N N . ASP A 1 90 ? -1.220 8.864 -4.364 1.00 97.00 90 ASP A N 1
ATOM 641 C CA . ASP A 1 90 ? -2.262 7.876 -4.655 1.00 97.00 90 ASP A CA 1
ATOM 642 C C . ASP A 1 90 ? -1.834 6.522 -4.081 1.00 97.00 90 ASP A C 1
ATOM 644 O O . ASP A 1 90 ? -0.696 6.095 -4.283 1.00 97.00 90 ASP A O 1
ATOM 648 N N . TYR A 1 91 ? -2.749 5.833 -3.404 1.00 96.44 91 TYR A N 1
ATOM 649 C CA . TYR A 1 91 ? -2.502 4.564 -2.726 1.00 96.44 91 TYR A CA 1
ATOM 650 C C . TYR A 1 91 ? -3.497 3.496 -3.179 1.00 96.44 91 TYR A C 1
ATOM 652 O O . TYR A 1 91 ? -4.708 3.722 -3.192 1.00 96.44 91 TYR A O 1
ATOM 660 N N . VAL A 1 92 ? -2.977 2.318 -3.511 1.00 96.38 92 VAL A N 1
ATOM 661 C CA . VAL A 1 92 ? -3.746 1.107 -3.808 1.00 96.38 92 VAL A CA 1
ATOM 662 C C . VAL A 1 92 ? -3.116 -0.037 -3.033 1.00 96.38 92 VAL A C 1
ATOM 664 O O . VAL A 1 92 ? -1.905 -0.214 -3.098 1.00 96.38 92 VAL A O 1
ATOM 667 N N . ALA A 1 93 ? -3.913 -0.845 -2.346 1.00 95.19 93 ALA A N 1
ATOM 668 C CA . ALA A 1 93 ? -3.422 -2.081 -1.754 1.00 95.19 93 ALA A CA 1
ATOM 669 C C . ALA A 1 93 ? -4.309 -3.261 -2.108 1.00 95.19 93 ALA A C 1
ATOM 671 O O . ALA A 1 93 ? -5.532 -3.142 -2.178 1.00 95.19 93 ALA A O 1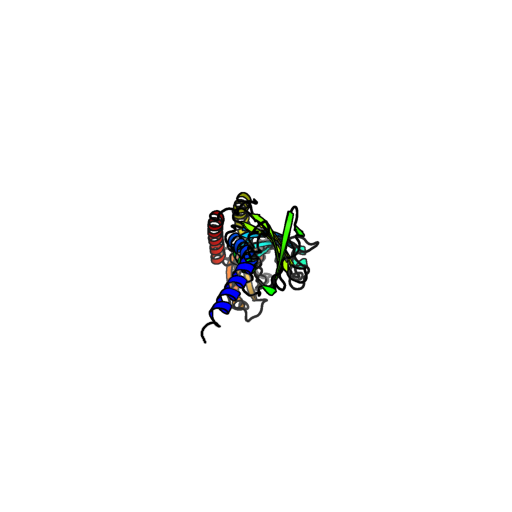
ATOM 672 N N . ILE A 1 94 ? -3.668 -4.398 -2.335 1.00 93.56 94 ILE A N 1
ATOM 673 C CA . ILE A 1 94 ? -4.324 -5.661 -2.632 1.00 93.56 94 ILE A CA 1
ATOM 674 C C . ILE A 1 94 ? -3.442 -6.797 -2.149 1.00 93.56 94 ILE A C 1
ATOM 676 O O . ILE A 1 94 ? -2.234 -6.772 -2.376 1.00 93.56 94 ILE A O 1
ATOM 680 N N . ASP A 1 95 ? -4.040 -7.803 -1.510 1.00 88.38 95 ASP A N 1
ATOM 681 C CA . ASP A 1 95 ? -3.317 -9.025 -1.122 1.00 88.38 95 ASP A CA 1
ATOM 682 C C . ASP A 1 95 ? -2.073 -8.747 -0.249 1.00 88.38 95 ASP A C 1
ATOM 684 O O . ASP A 1 95 ? -1.030 -9.380 -0.398 1.00 88.38 95 ASP A O 1
ATOM 688 N N . GLY A 1 96 ? -2.154 -7.733 0.622 1.00 86.56 96 GLY A N 1
ATOM 689 C CA . GLY A 1 96 ? -1.043 -7.299 1.477 1.00 86.56 96 GLY A CA 1
ATOM 690 C C . GLY A 1 96 ? 0.128 -6.635 0.738 1.00 86.56 96 GLY A C 1
ATOM 691 O O . GLY A 1 96 ? 1.184 -6.431 1.336 1.00 86.56 96 GLY A O 1
ATOM 692 N N . LYS A 1 97 ? -0.029 -6.313 -0.553 1.00 88.44 97 LYS A N 1
ATOM 693 C CA . LYS A 1 97 ? 0.916 -5.503 -1.331 1.00 88.44 97 LYS A CA 1
ATOM 694 C C . LYS A 1 97 ? 0.375 -4.081 -1.463 1.00 88.44 97 LYS A C 1
ATOM 696 O O . LYS A 1 97 ? -0.762 -3.886 -1.891 1.00 88.44 97 LYS A O 1
ATOM 701 N N . SER A 1 98 ? 1.214 -3.098 -1.147 1.00 91.81 98 SER A N 1
ATOM 702 C CA . SER A 1 98 ? 0.908 -1.672 -1.262 1.00 91.81 98 SER A CA 1
ATOM 703 C C . SER A 1 98 ? 1.570 -1.075 -2.508 1.00 91.81 98 SER A C 1
ATOM 705 O O . SER A 1 98 ? 2.751 -1.302 -2.762 1.00 91.81 98 SER A O 1
ATOM 707 N N . PHE A 1 99 ? 0.827 -0.278 -3.267 1.00 93.44 99 PHE A N 1
ATOM 708 C CA . PHE A 1 99 ? 1.256 0.395 -4.490 1.00 93.44 99 PHE A CA 1
ATOM 709 C C . PHE A 1 99 ? 0.967 1.884 -4.373 1.00 93.44 99 PHE A C 1
ATOM 711 O O . PHE A 1 99 ? -0.127 2.286 -3.973 1.00 93.44 99 PHE A O 1
ATOM 718 N N . VAL A 1 100 ? 1.951 2.705 -4.717 1.00 94.50 100 VAL A N 1
ATOM 719 C CA . VAL A 1 100 ? 1.917 4.139 -4.448 1.00 94.50 100 VAL A CA 1
ATOM 720 C C . VAL A 1 100 ? 2.374 4.920 -5.671 1.00 94.50 100 VAL A C 1
ATOM 722 O O . VAL A 1 100 ? 3.325 4.524 -6.337 1.00 94.50 100 VAL A O 1
ATOM 725 N N . ARG A 1 101 ? 1.714 6.036 -5.982 1.00 95.19 101 ARG A N 1
ATOM 726 C CA . ARG A 1 101 ? 2.112 6.937 -7.072 1.00 95.19 101 ARG A CA 1
ATOM 727 C C . ARG A 1 101 ? 1.959 8.386 -6.643 1.00 95.19 101 ARG A C 1
ATOM 729 O O . ARG A 1 101 ? 0.962 8.751 -6.037 1.00 95.19 101 ARG A O 1
ATOM 736 N N . GLY A 1 102 ? 2.888 9.245 -7.031 1.00 94.81 102 GLY A N 1
ATOM 737 C CA . GLY A 1 102 ? 2.701 10.683 -6.888 1.00 94.81 102 GLY A CA 1
ATOM 738 C C . GLY A 1 102 ? 3.868 11.475 -7.442 1.00 94.81 102 GLY A C 1
ATOM 739 O O . GLY A 1 102 ? 4.766 10.922 -8.067 1.00 94.81 102 GLY A O 1
ATOM 740 N N . LYS A 1 103 ? 3.821 12.790 -7.240 1.00 94.88 103 LYS A N 1
ATOM 741 C CA . LYS A 1 103 ? 4.848 13.713 -7.735 1.00 94.88 103 LYS A CA 1
ATOM 742 C C . LYS A 1 103 ? 6.147 13.593 -6.924 1.00 94.88 103 LYS A C 1
ATOM 744 O O . LYS A 1 103 ? 6.080 13.179 -5.761 1.00 94.88 103 LYS A O 1
ATOM 749 N N . PRO A 1 104 ? 7.300 14.031 -7.462 1.00 90.69 104 PRO A N 1
ATOM 750 C CA . PRO A 1 104 ? 8.567 14.000 -6.733 1.00 90.69 104 PRO A CA 1
ATOM 751 C C . PRO A 1 104 ? 8.489 14.682 -5.360 1.00 90.69 104 PRO A C 1
ATOM 753 O O . PRO A 1 104 ? 9.022 14.175 -4.376 1.00 90.69 104 PRO A O 1
ATOM 756 N N . GLU A 1 105 ? 7.756 15.794 -5.242 1.00 96.00 105 GLU A N 1
ATOM 757 C CA . GLU A 1 105 ? 7.580 16.521 -3.975 1.00 96.00 105 GLU A CA 1
ATOM 758 C C . GLU A 1 105 ? 6.902 15.665 -2.902 1.00 96.00 105 GLU A C 1
ATOM 760 O O . GLU A 1 105 ? 7.280 15.730 -1.731 1.00 96.00 105 GLU A O 1
ATOM 765 N N . ALA A 1 106 ? 5.924 14.846 -3.298 1.00 94.81 106 ALA A N 1
ATOM 766 C CA . ALA A 1 106 ? 5.255 13.935 -2.384 1.00 94.81 106 ALA A CA 1
ATOM 767 C C . ALA A 1 106 ? 6.252 12.877 -1.891 1.00 94.81 106 ALA A C 1
ATOM 769 O O . ALA A 1 106 ? 6.435 12.731 -0.687 1.00 94.81 106 ALA A O 1
ATOM 770 N N . TRP A 1 107 ? 7.005 12.231 -2.784 1.00 89.94 107 TRP A N 1
ATOM 771 C CA . TRP A 1 107 ? 8.032 11.254 -2.401 1.00 89.94 107 TRP A CA 1
ATOM 772 C C . TRP A 1 107 ? 9.122 11.831 -1.490 1.00 89.94 107 TRP A C 1
ATOM 774 O O . TRP A 1 107 ? 9.486 11.203 -0.494 1.00 89.94 107 TRP A O 1
ATOM 784 N N . ARG A 1 108 ? 9.598 13.054 -1.765 1.00 90.88 108 ARG A N 1
ATOM 785 C CA . ARG A 1 108 ? 10.546 13.766 -0.887 1.00 90.88 108 ARG A CA 1
ATOM 786 C C . ARG A 1 108 ? 9.990 13.923 0.529 1.00 90.88 108 ARG A C 1
ATOM 788 O O . ARG A 1 108 ? 10.726 13.708 1.489 1.00 90.88 108 ARG A O 1
ATOM 795 N N . SER A 1 109 ? 8.701 14.248 0.667 1.00 92.12 109 SER A N 1
ATOM 796 C CA . SER A 1 109 ? 8.058 14.417 1.980 1.00 92.12 109 SER A CA 1
ATOM 797 C C . SER A 1 109 ? 7.994 13.122 2.802 1.00 92.12 109 SER A C 1
ATOM 799 O O . SER A 1 109 ? 8.039 13.177 4.028 1.00 92.12 109 SER A O 1
ATOM 801 N N . PHE A 1 110 ? 7.986 11.964 2.136 1.00 87.62 110 PHE A N 1
ATOM 802 C CA . PHE A 1 110 ? 8.054 10.632 2.746 1.00 87.62 110 PHE A CA 1
ATOM 803 C C . PHE A 1 110 ? 9.496 10.111 2.914 1.00 87.62 110 PHE A C 1
ATOM 805 O O . PHE A 1 110 ? 9.706 8.912 3.079 1.00 87.62 110 PHE A O 1
ATOM 812 N N . GLY A 1 111 ? 10.502 10.992 2.844 1.00 85.50 111 GLY A N 1
ATOM 813 C CA . GLY A 1 111 ? 11.906 10.628 3.058 1.00 85.50 111 GLY 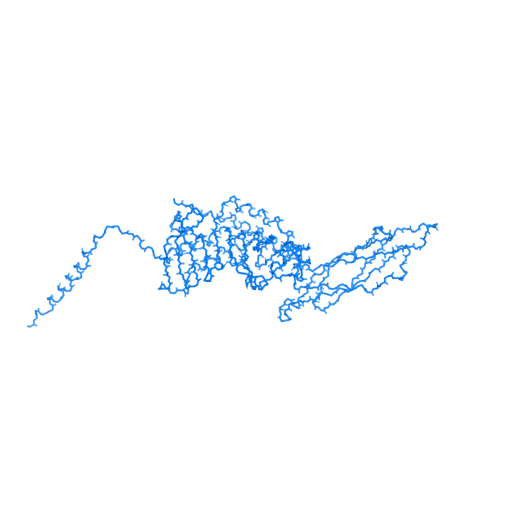A CA 1
ATOM 814 C C . GLY A 1 111 ? 12.614 10.018 1.855 1.00 85.50 111 GLY A C 1
ATOM 815 O O . GLY A 1 111 ? 13.772 9.629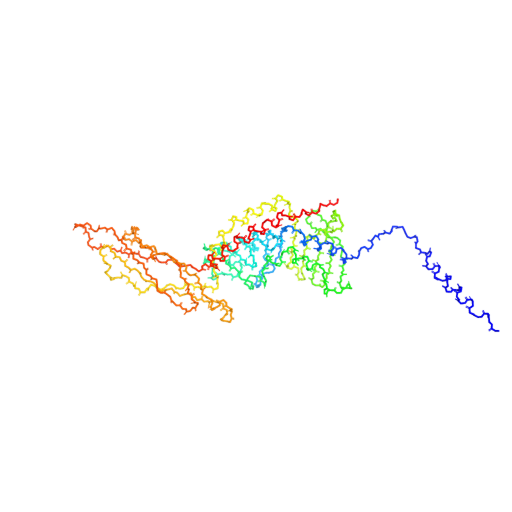 1.968 1.00 85.50 111 GLY A O 1
ATOM 816 N N . MET A 1 112 ? 11.964 9.969 0.692 1.00 83.88 112 MET A N 1
ATOM 817 C CA . MET A 1 112 ? 12.505 9.335 -0.515 1.00 83.88 112 MET A CA 1
ATOM 818 C C . MET A 1 112 ? 13.153 10.351 -1.458 1.00 83.88 112 MET A C 1
ATOM 820 O O . MET A 1 112 ? 13.001 10.268 -2.676 1.00 83.88 112 MET A O 1
ATOM 824 N N . ALA A 1 113 ? 13.853 11.349 -0.912 1.00 79.75 113 ALA A N 1
ATOM 825 C CA . ALA A 1 113 ? 14.304 12.489 -1.704 1.00 79.75 113 ALA A CA 1
ATOM 826 C C . ALA A 1 113 ? 15.277 12.108 -2.828 1.00 79.75 113 ALA A C 1
ATOM 828 O O . ALA A 1 113 ? 15.090 12.542 -3.965 1.00 79.75 113 ALA A O 1
ATOM 829 N N . GLU A 1 114 ? 16.240 11.235 -2.535 1.00 69.62 114 GLU A N 1
ATOM 830 C CA . GLU A 1 114 ? 17.266 10.777 -3.484 1.00 69.62 114 GLU A CA 1
ATOM 831 C C . GLU A 1 114 ? 16.693 10.005 -4.680 1.00 69.62 114 GLU A C 1
ATOM 833 O O . GLU A 1 114 ? 17.312 9.964 -5.738 1.00 69.62 114 GLU A O 1
ATOM 838 N N . LYS A 1 115 ? 15.505 9.408 -4.527 1.00 70.50 115 LYS A N 1
ATOM 839 C CA . LYS A 1 115 ? 14.842 8.595 -5.560 1.00 70.50 115 LYS A CA 1
ATOM 840 C C . LYS A 1 115 ? 13.559 9.234 -6.093 1.00 70.50 115 LYS A C 1
ATOM 842 O O . LYS A 1 115 ? 12.823 8.599 -6.836 1.00 70.50 115 LYS A O 1
ATOM 847 N N . SER A 1 116 ? 13.263 10.468 -5.689 1.00 78.25 116 SER A N 1
ATOM 848 C CA . SER A 1 116 ? 11.941 11.072 -5.879 1.00 78.25 116 SER A CA 1
ATOM 849 C C . SER A 1 116 ? 11.526 11.251 -7.339 1.00 78.25 116 SER A C 1
ATOM 851 O O . SER A 1 116 ? 10.353 11.050 -7.637 1.00 78.25 116 SER A O 1
ATOM 853 N N . GLU A 1 117 ? 12.460 11.584 -8.235 1.00 78.00 117 GLU A N 1
ATOM 854 C CA . GLU A 1 117 ? 12.181 11.680 -9.677 1.00 78.00 117 GLU A CA 1
ATOM 855 C C . GLU A 1 117 ? 11.823 10.307 -10.254 1.00 78.00 117 GLU A C 1
ATOM 857 O O . GLU A 1 117 ? 10.752 10.137 -10.825 1.00 78.00 117 GLU A O 1
ATOM 862 N N . VAL A 1 118 ? 12.655 9.298 -9.980 1.00 72.31 118 VAL A N 1
ATOM 863 C CA . VAL A 1 118 ? 12.459 7.920 -10.462 1.00 72.31 118 VAL A CA 1
ATOM 864 C C . VAL A 1 118 ? 11.142 7.329 -9.947 1.00 72.31 118 VAL A C 1
ATOM 866 O O . VAL A 1 118 ? 10.367 6.756 -10.704 1.00 72.31 118 VAL A O 1
ATOM 869 N N . LEU A 1 119 ? 10.835 7.511 -8.658 1.00 75.81 119 LEU A N 1
ATOM 870 C CA . LEU A 1 119 ? 9.588 7.026 -8.054 1.00 75.81 119 LEU A CA 1
ATOM 871 C C . LEU A 1 119 ? 8.337 7.769 -8.562 1.00 75.81 119 LEU A C 1
ATOM 873 O O . LEU A 1 119 ? 7.216 7.319 -8.321 1.00 75.81 119 LEU A O 1
ATOM 877 N N . ALA A 1 120 ? 8.493 8.929 -9.206 1.00 85.00 120 ALA A N 1
ATOM 878 C CA . ALA A 1 120 ? 7.379 9.695 -9.756 1.00 85.00 120 ALA A CA 1
ATOM 879 C C . ALA A 1 120 ? 7.034 9.317 -11.205 1.00 85.00 120 ALA A C 1
ATOM 881 O O . ALA A 1 120 ? 5.907 9.571 -11.641 1.00 85.00 120 ALA A O 1
ATOM 882 N N . GLU A 1 121 ? 7.969 8.705 -11.937 1.00 82.69 121 GLU A N 1
ATOM 883 C CA . GLU A 1 121 ? 7.769 8.269 -13.326 1.00 82.69 121 GLU A CA 1
ATOM 884 C C . GLU A 1 121 ? 6.697 7.177 -13.418 1.00 82.69 121 GLU A C 1
ATOM 886 O O . GLU A 1 121 ? 5.798 7.234 -14.264 1.00 82.69 121 GLU A O 1
ATOM 891 N N . HIS A 1 122 ? 6.735 6.231 -12.478 1.00 85.12 122 HIS A N 1
ATOM 892 C CA . HIS A 1 122 ? 5.865 5.062 -12.449 1.00 85.12 122 HIS A CA 1
ATOM 893 C C . HIS A 1 122 ? 5.266 4.841 -11.053 1.00 85.12 122 HIS A C 1
ATOM 895 O O . HIS A 1 122 ? 5.836 5.270 -10.047 1.00 85.12 122 HIS A O 1
ATOM 901 N N . PRO A 1 123 ? 4.107 4.165 -10.942 1.00 89.56 123 PRO A N 1
ATOM 902 C CA . PRO A 1 123 ? 3.687 3.611 -9.661 1.00 89.56 123 PRO A CA 1
ATOM 903 C C . PRO A 1 123 ? 4.815 2.763 -9.047 1.00 89.56 123 PRO A C 1
ATOM 905 O O . PRO A 1 123 ? 5.625 2.176 -9.754 1.00 89.56 123 PRO A O 1
ATOM 908 N N . SER A 1 124 ? 4.879 2.680 -7.726 1.00 87.81 124 SER A N 1
ATOM 909 C CA . SER A 1 124 ? 5.918 1.944 -7.003 1.00 87.81 124 SER A CA 1
ATOM 910 C C . SER A 1 124 ? 5.286 0.980 -6.011 1.00 87.81 124 SER A C 1
ATOM 912 O O . SER A 1 124 ? 4.387 1.365 -5.262 1.00 87.81 124 SER A O 1
ATOM 914 N N . MET A 1 125 ? 5.761 -0.264 -5.970 1.00 88.94 125 MET A N 1
ATOM 915 C CA . MET A 1 125 ? 5.368 -1.211 -4.926 1.00 88.94 125 MET A CA 1
ATOM 916 C C . MET A 1 125 ? 6.148 -0.910 -3.643 1.00 88.94 125 MET A C 1
ATOM 918 O O . MET A 1 125 ? 7.372 -0.948 -3.623 1.00 88.94 125 MET A O 1
ATOM 922 N N . VAL A 1 126 ? 5.452 -0.623 -2.550 1.00 84.12 126 VAL A N 1
ATOM 923 C CA . VAL A 1 126 ? 6.060 -0.278 -1.264 1.00 84.12 126 VAL A CA 1
ATOM 924 C C . VAL A 1 126 ? 5.942 -1.469 -0.319 1.00 84.12 126 VAL A C 1
ATOM 926 O O . VAL A 1 126 ? 4.846 -1.837 0.098 1.00 84.12 126 VAL A O 1
ATOM 929 N N . ALA A 1 127 ? 7.079 -2.064 0.037 1.00 75.50 127 ALA A N 1
ATOM 930 C CA . ALA A 1 127 ? 7.133 -3.139 1.021 1.00 75.50 127 ALA A CA 1
ATOM 931 C C . ALA A 1 127 ? 6.842 -2.636 2.453 1.00 75.50 127 ALA A C 1
ATOM 933 O O . ALA A 1 127 ? 7.151 -1.483 2.790 1.00 75.50 127 ALA A O 1
ATOM 934 N N . PRO A 1 128 ? 6.322 -3.507 3.339 1.00 76.50 128 PRO A N 1
ATOM 935 C CA . PRO A 1 128 ? 6.297 -3.240 4.771 1.00 76.50 128 PRO A CA 1
ATOM 936 C C . PRO A 1 128 ? 7.688 -2.867 5.305 1.00 76.50 128 PRO A C 1
ATOM 938 O O . PRO A 1 128 ? 8.713 -3.401 4.889 1.00 76.50 128 PRO A O 1
ATOM 941 N N . GLY A 1 129 ? 7.726 -1.922 6.234 1.00 71.31 129 GLY A N 1
ATOM 942 C CA . GLY A 1 129 ? 8.937 -1.348 6.817 1.00 71.31 129 GLY A CA 1
ATOM 943 C C . GLY A 1 129 ? 9.509 -0.143 6.066 1.00 71.31 129 GLY A C 1
ATOM 944 O O . GLY A 1 129 ? 10.320 0.576 6.651 1.00 71.31 129 GLY A O 1
ATOM 945 N N . VAL A 1 130 ? 9.093 0.100 4.815 1.00 74.81 130 VAL A N 1
ATOM 946 C CA . VAL A 1 130 ? 9.588 1.227 4.004 1.00 74.81 130 VAL A CA 1
ATOM 947 C C . VAL A 1 130 ? 8.941 2.547 4.433 1.00 74.81 130 VAL A C 1
ATOM 949 O O . VAL A 1 130 ? 9.647 3.460 4.845 1.00 74.81 130 VAL A O 1
ATOM 952 N N . LEU A 1 131 ? 7.608 2.644 4.369 1.00 78.56 131 LEU A N 1
ATOM 953 C CA . LEU A 1 131 ? 6.858 3.822 4.840 1.00 78.56 131 LEU A CA 1
ATOM 954 C C . LEU A 1 131 ? 6.235 3.575 6.219 1.00 78.56 131 LEU A C 1
ATOM 956 O O . LEU A 1 131 ? 6.336 4.397 7.131 1.00 78.56 131 LEU A O 1
ATOM 960 N N . PHE A 1 132 ? 5.629 2.402 6.379 1.00 82.12 132 PHE A N 1
ATOM 961 C CA . PHE A 1 132 ? 4.935 1.970 7.588 1.00 82.12 132 PHE A CA 1
ATOM 962 C C . PHE A 1 132 ? 5.573 0.686 8.096 1.00 82.12 132 PHE A C 1
ATOM 964 O O . PHE A 1 132 ? 6.103 -0.082 7.305 1.00 82.12 132 PHE A O 1
ATOM 971 N N . SER A 1 133 ? 5.526 0.418 9.399 1.00 77.75 133 SER A N 1
ATOM 972 C CA . SER A 1 133 ? 6.097 -0.812 9.972 1.00 77.75 133 SER A CA 1
ATOM 973 C C . SER A 1 133 ? 5.411 -2.094 9.481 1.00 77.75 133 SER A C 1
ATOM 975 O O . SER A 1 133 ? 6.027 -3.156 9.511 1.00 77.75 133 SER A O 1
ATOM 977 N N . GLN A 1 134 ? 4.157 -1.996 9.038 1.00 83.31 134 GLN A N 1
ATOM 978 C CA . GLN A 1 134 ? 3.319 -3.087 8.537 1.00 83.31 134 GLN A CA 1
ATOM 979 C C . GLN A 1 134 ? 2.577 -2.638 7.270 1.00 83.31 134 GLN A C 1
ATOM 981 O O . GLN A 1 134 ? 2.585 -1.451 6.940 1.00 83.31 134 GLN A O 1
ATOM 986 N N . ASP A 1 135 ? 1.938 -3.574 6.564 1.00 86.81 135 ASP A N 1
ATOM 987 C CA . ASP A 1 135 ? 1.030 -3.223 5.469 1.00 86.81 135 ASP A CA 1
ATOM 988 C C . ASP A 1 135 ? -0.194 -2.482 6.020 1.00 86.81 135 ASP A C 1
ATOM 990 O O . ASP A 1 135 ? -0.957 -3.014 6.828 1.00 86.81 135 ASP A O 1
ATOM 994 N N . LEU A 1 136 ? -0.358 -1.229 5.594 1.00 91.62 136 LEU A N 1
ATOM 995 C CA . LEU A 1 136 ? -1.346 -0.333 6.178 1.00 91.62 136 LEU A CA 1
ATOM 996 C C . LEU A 1 136 ? -2.782 -0.823 5.944 1.00 91.62 136 LEU A C 1
ATOM 998 O O . LEU A 1 136 ? -3.606 -0.772 6.857 1.00 91.62 136 LEU A O 1
ATOM 1002 N N . ALA A 1 137 ? -3.081 -1.314 4.743 1.00 94.50 137 ALA A N 1
ATOM 1003 C CA . ALA A 1 137 ? -4.410 -1.802 4.400 1.00 94.50 137 ALA A CA 1
ATOM 1004 C C . ALA A 1 137 ? -4.784 -3.061 5.191 1.00 94.50 137 ALA A C 1
ATOM 1006 O O . ALA A 1 137 ? -5.895 -3.143 5.711 1.00 94.50 137 ALA A O 1
ATOM 1007 N N . ALA A 1 138 ? -3.852 -4.001 5.369 1.00 92.94 138 ALA A N 1
ATOM 1008 C CA . ALA A 1 138 ? -4.066 -5.173 6.209 1.00 92.94 138 ALA A CA 1
ATOM 1009 C C . ALA A 1 138 ? -4.321 -4.795 7.678 1.00 92.94 138 ALA A C 1
ATOM 1011 O O . ALA A 1 138 ? -5.222 -5.353 8.305 1.00 92.94 138 ALA A O 1
ATOM 1012 N N . THR A 1 139 ? -3.577 -3.826 8.227 1.00 92.31 139 THR A N 1
ATOM 1013 C CA . THR A 1 139 ? -3.781 -3.340 9.604 1.00 92.31 139 THR A CA 1
ATOM 1014 C C . THR A 1 139 ? -5.125 -2.622 9.773 1.00 92.31 139 THR A C 1
ATOM 1016 O O . THR A 1 139 ? -5.774 -2.773 10.808 1.00 92.31 139 THR A O 1
ATOM 1019 N N . LEU A 1 140 ? -5.564 -1.866 8.762 1.00 95.62 140 LEU A N 1
ATOM 1020 C CA . LEU A 1 140 ? -6.845 -1.150 8.756 1.00 95.62 140 LEU A CA 1
ATOM 1021 C C . LEU A 1 140 ? -8.024 -2.002 8.260 1.00 95.62 140 LEU A C 1
ATOM 1023 O O . LEU A 1 140 ? -9.153 -1.517 8.208 1.00 95.62 140 LEU A O 1
ATOM 1027 N N . ALA A 1 141 ? -7.821 -3.265 7.888 1.00 96.38 141 ALA A N 1
ATOM 1028 C CA . ALA A 1 141 ? -8.920 -4.112 7.444 1.00 96.38 141 ALA A CA 1
ATOM 1029 C C . ALA A 1 141 ? -9.961 -4.263 8.576 1.00 96.38 141 ALA A C 1
ATOM 1031 O O . ALA A 1 141 ? -9.578 -4.503 9.726 1.00 96.38 141 ALA A O 1
ATOM 1032 N N . PRO A 1 142 ? -11.277 -4.183 8.294 1.00 96.56 142 PRO A N 1
ATOM 1033 C CA . PRO A 1 142 ? -12.308 -4.283 9.327 1.00 96.56 142 PRO A CA 1
ATOM 1034 C C . PRO A 1 142 ? -12.171 -5.505 10.265 1.00 96.56 142 PRO A C 1
ATOM 1036 O O . PRO A 1 142 ? -12.306 -5.333 11.479 1.00 96.56 142 PRO A O 1
ATOM 1039 N N . PRO A 1 143 ? -11.829 -6.723 9.785 1.00 95.81 143 PRO A N 1
ATOM 1040 C CA . PRO A 1 143 ? -11.569 -7.865 10.666 1.00 95.81 143 PRO A CA 1
ATOM 1041 C C . PRO A 1 143 ? -10.324 -7.713 11.552 1.00 95.81 143 PRO A C 1
ATOM 1043 O O . PRO A 1 143 ? -10.328 -8.201 12.684 1.00 95.81 143 PRO A O 1
ATOM 1046 N N . ALA A 1 144 ? -9.270 -7.054 11.059 1.00 94.69 144 ALA A N 1
ATOM 1047 C CA . ALA A 1 144 ? -8.060 -6.788 11.834 1.00 94.69 144 ALA A CA 1
ATOM 1048 C C . ALA A 1 144 ? -8.353 -5.779 12.950 1.00 94.69 144 ALA A C 1
ATOM 1050 O O . ALA A 1 144 ? -8.030 -6.030 14.110 1.00 94.69 144 ALA A O 1
ATOM 1051 N N . LEU A 1 145 ? -9.080 -4.708 12.625 1.00 94.19 145 LEU A N 1
ATOM 1052 C CA . LEU A 1 145 ? -9.524 -3.726 13.607 1.00 94.19 145 LEU A CA 1
ATOM 1053 C C . LEU A 1 145 ? -10.442 -4.357 14.661 1.00 94.19 145 LEU A C 1
ATOM 1055 O O . LEU A 1 145 ? -10.239 -4.160 15.856 1.00 94.19 145 LEU A O 1
ATOM 1059 N N . ALA A 1 146 ? -11.397 -5.190 14.237 1.00 96.00 146 ALA A N 1
ATOM 1060 C CA . ALA A 1 146 ? -12.265 -5.942 15.138 1.00 96.00 146 ALA A CA 1
ATOM 1061 C C . ALA A 1 146 ? -11.481 -6.792 16.148 1.00 96.00 146 ALA A C 1
ATOM 1063 O O . ALA A 1 146 ? -11.907 -6.910 17.292 1.00 96.00 146 ALA A O 1
ATOM 1064 N N . LYS A 1 147 ? -10.347 -7.381 15.746 1.00 94.38 147 LYS A N 1
ATOM 1065 C CA . LYS A 1 147 ? -9.480 -8.136 16.659 1.00 94.38 147 LYS A CA 1
ATOM 1066 C C . LYS A 1 147 ? -8.874 -7.223 17.728 1.00 94.38 147 LYS A C 1
ATOM 1068 O O . LYS A 1 147 ? -8.901 -7.580 18.900 1.00 94.38 147 LYS A O 1
ATOM 1073 N N . THR A 1 148 ? -8.397 -6.041 17.340 1.00 91.88 148 THR A N 1
ATOM 1074 C CA . THR A 1 148 ? -7.856 -5.037 18.271 1.00 91.88 148 THR A CA 1
ATOM 1075 C C . THR A 1 148 ? -8.889 -4.607 19.316 1.00 91.88 148 THR A C 1
ATOM 1077 O O . THR A 1 148 ? -8.551 -4.458 20.484 1.00 91.88 148 THR A O 1
ATOM 1080 N N . LEU A 1 149 ? -10.163 -4.470 18.931 1.00 93.00 149 LEU A N 1
ATOM 1081 C CA . LEU A 1 149 ? -11.241 -4.059 19.841 1.00 93.00 149 LEU A CA 1
ATOM 1082 C C . LEU A 1 149 ? -11.551 -5.059 20.958 1.00 93.00 149 LEU A C 1
ATOM 1084 O O . LEU A 1 149 ? -12.115 -4.661 21.971 1.00 93.00 149 LEU A O 1
ATOM 1088 N N . LEU A 1 150 ? -11.247 -6.345 20.776 1.00 93.38 150 LEU A N 1
ATOM 1089 C CA . LEU A 1 150 ? -11.577 -7.358 21.783 1.00 93.38 150 LEU A CA 1
ATOM 1090 C C . LEU A 1 150 ? -10.735 -7.203 23.055 1.00 93.38 150 LEU A C 1
ATOM 1092 O O . LEU A 1 150 ? -11.173 -7.637 24.123 1.00 93.38 150 LEU A O 1
ATOM 1096 N N . LEU A 1 151 ? -9.561 -6.564 22.943 1.00 92.44 151 LEU A N 1
ATOM 1097 C CA . LEU A 1 151 ? -8.636 -6.312 24.050 1.00 92.44 151 LEU A CA 1
ATOM 1098 C C . LEU A 1 151 ? -8.350 -7.580 24.875 1.00 92.44 151 LEU A C 1
ATOM 1100 O O . LEU A 1 151 ? -8.278 -7.509 26.100 1.00 92.44 151 LEU A O 1
ATOM 1104 N N . GLU A 1 152 ? -8.255 -8.747 24.225 1.00 91.56 152 GLU A N 1
ATOM 1105 C CA . GLU A 1 152 ? -8.205 -10.060 24.900 1.00 91.56 152 GLU A CA 1
ATOM 1106 C C . GLU A 1 152 ? -7.055 -10.159 25.917 1.00 91.56 152 GLU A C 1
ATOM 1108 O O . GLU A 1 152 ? -7.203 -10.810 26.948 1.00 91.56 152 GLU A O 1
ATOM 1113 N N . ASP A 1 153 ? -5.952 -9.450 25.659 1.00 91.38 153 ASP A N 1
ATOM 1114 C CA . ASP A 1 153 ? -4.739 -9.461 26.482 1.00 91.38 153 ASP A CA 1
ATOM 1115 C C . ASP A 1 153 ? -4.675 -8.334 27.535 1.00 91.38 153 ASP A C 1
ATOM 1117 O O . ASP A 1 153 ? -3.721 -8.266 28.313 1.00 91.38 153 ASP A O 1
ATOM 1121 N N . VAL A 1 154 ? -5.662 -7.432 27.578 1.00 93.50 154 VAL A N 1
ATOM 1122 C CA . VAL A 1 154 ? -5.700 -6.315 28.539 1.00 93.50 154 VAL A CA 1
ATOM 1123 C C . VAL A 1 154 ? -6.584 -6.714 29.720 1.00 93.50 154 VAL A C 1
ATOM 1125 O O . VAL A 1 154 ? -7.743 -7.021 29.482 1.00 93.50 154 VAL A O 1
ATOM 1128 N N . PRO A 1 155 ? -6.118 -6.706 30.981 1.00 92.94 155 PRO A N 1
ATOM 1129 C CA . PRO A 1 155 ? -6.969 -6.982 32.144 1.00 92.94 155 PRO A CA 1
ATOM 1130 C C . PRO A 1 155 ? -8.116 -5.971 32.307 1.00 92.94 155 PRO A C 1
ATOM 1132 O O . PRO A 1 155 ? -7.945 -4.792 31.997 1.00 92.94 155 PRO A O 1
ATOM 1135 N N . ASP A 1 156 ? -9.268 -6.405 32.828 1.00 92.44 156 ASP A N 1
ATOM 1136 C CA . ASP A 1 156 ? -10.467 -5.558 32.975 1.00 92.44 156 ASP A CA 1
ATOM 1137 C C . ASP A 1 156 ? -10.205 -4.306 33.822 1.00 92.44 156 ASP A C 1
ATOM 1139 O O . ASP A 1 156 ? -10.686 -3.227 33.492 1.00 92.44 156 ASP A O 1
ATOM 1143 N N . GLU A 1 157 ? -9.382 -4.411 34.867 1.00 92.81 157 GLU A N 1
ATOM 1144 C CA . GLU A 1 157 ? -9.007 -3.291 35.735 1.00 92.81 157 GLU A CA 1
ATOM 1145 C C . GLU A 1 157 ? -8.200 -2.191 35.028 1.00 92.81 157 GLU A C 1
ATOM 1147 O O . GLU A 1 157 ? -8.071 -1.083 35.551 1.00 92.81 157 GLU A O 1
ATOM 1152 N N . LYS A 1 158 ? -7.650 -2.485 33.844 1.00 94.69 158 LYS A N 1
ATOM 1153 C CA . LYS A 1 158 ? -6.954 -1.511 32.999 1.00 94.69 158 LYS A CA 1
ATOM 1154 C C . LYS A 1 158 ? -7.855 -0.868 31.949 1.00 94.69 158 LYS A C 1
ATOM 1156 O O . LYS A 1 158 ? -7.416 0.066 31.277 1.00 94.69 158 LYS A O 1
ATOM 1161 N N . ILE A 1 159 ? -9.083 -1.359 31.790 1.00 95.88 159 ILE A N 1
ATOM 1162 C CA . ILE A 1 159 ? -10.054 -0.816 30.848 1.00 95.88 159 ILE A CA 1
ATOM 1163 C C . ILE A 1 159 ? -10.886 0.230 31.580 1.00 95.88 159 ILE A C 1
ATOM 1165 O O . ILE A 1 159 ? -11.625 -0.078 32.513 1.00 95.88 159 ILE A O 1
ATOM 1169 N N . THR A 1 160 ? -10.776 1.483 31.152 1.00 95.50 160 THR A N 1
ATOM 1170 C CA . THR A 1 160 ? -11.516 2.596 31.760 1.00 95.50 160 THR A CA 1
ATOM 1171 C C . THR A 1 160 ? -12.366 3.311 30.726 1.00 95.50 160 THR A C 1
ATOM 1173 O O . THR A 1 160 ? -12.003 3.393 29.554 1.00 95.50 160 THR A O 1
ATOM 1176 N N . VAL A 1 161 ? -13.516 3.822 31.158 1.00 96.44 161 VAL A N 1
ATOM 1177 C CA . VAL A 1 161 ? -14.428 4.605 30.319 1.00 96.44 161 VAL A CA 1
ATOM 1178 C C . VAL A 1 161 ? -14.283 6.065 30.716 1.00 96.44 161 VAL A C 1
ATOM 1180 O O . VAL A 1 161 ? -14.436 6.400 31.889 1.00 96.44 161 VAL A O 1
ATOM 1183 N N . GLY A 1 162 ? -13.949 6.916 29.752 1.00 95.00 162 GLY A N 1
ATOM 1184 C CA . GLY A 1 162 ? -13.868 8.357 29.955 1.00 95.00 162 GLY A CA 1
ATOM 1185 C C . GLY A 1 162 ? -15.176 9.073 29.624 1.00 95.00 162 GLY A C 1
ATOM 1186 O O . GLY A 1 162 ? -16.135 8.484 29.116 1.00 95.00 162 GLY A O 1
ATOM 1187 N N . ASP A 1 163 ? -15.194 10.377 29.887 1.00 95.69 163 ASP A N 1
ATOM 1188 C CA . ASP A 1 163 ? -16.332 11.235 29.565 1.00 95.69 163 ASP A CA 1
ATOM 1189 C C . ASP A 1 163 ? -16.544 11.344 28.044 1.00 95.69 163 ASP A C 1
ATOM 1191 O O . ASP A 1 163 ? -15.566 11.343 27.289 1.00 95.69 163 ASP A O 1
ATOM 1195 N N . PRO A 1 164 ? -17.797 11.471 27.561 1.00 96.06 164 PRO A N 1
ATOM 1196 C CA . PRO A 1 164 ? -18.069 11.663 26.142 1.00 96.06 164 PRO A CA 1
ATOM 1197 C C . PRO A 1 164 ? -17.319 12.863 25.550 1.00 96.06 164 PRO A C 1
ATOM 1199 O O . PRO A 1 164 ? -17.366 13.971 26.087 1.00 96.06 164 PRO A O 1
ATOM 1202 N N . VAL A 1 165 ? -16.677 12.657 24.400 1.00 94.44 165 VAL A N 1
ATOM 1203 C CA . VAL A 1 165 ? -15.919 13.679 23.669 1.00 94.44 165 VAL A CA 1
ATOM 1204 C C . VAL A 1 165 ? -16.518 13.922 22.282 1.00 94.44 165 VAL A C 1
ATOM 1206 O O . VAL A 1 165 ? -17.074 12.999 21.684 1.00 94.44 165 VAL A O 1
ATOM 1209 N N . PRO A 1 166 ? -16.426 15.148 21.738 1.00 91.50 166 PRO A N 1
ATOM 1210 C CA . PRO A 1 166 ? -16.920 15.438 20.397 1.00 91.50 166 PRO A CA 1
ATOM 1211 C C . PRO A 1 166 ? -16.029 14.811 19.313 1.00 91.50 166 PRO A C 1
ATOM 1213 O O . PRO A 1 166 ? -14.801 14.944 19.339 1.00 91.50 166 PRO A O 1
ATOM 1216 N N . VAL A 1 167 ? -16.659 14.186 18.318 1.00 86.81 167 VAL A N 1
ATOM 1217 C CA . VAL A 1 167 ? -16.038 13.693 17.083 1.00 86.81 167 VAL A CA 1
ATOM 1218 C C . VAL A 1 167 ? -16.915 14.106 15.906 1.00 86.81 167 VAL A C 1
ATOM 1220 O O . VAL A 1 167 ? -18.016 13.604 15.721 1.00 86.81 167 VAL A O 1
ATOM 1223 N N . GLY A 1 168 ? -16.428 15.068 15.118 1.00 85.44 168 GLY A N 1
ATOM 1224 C CA . GLY A 1 168 ? -17.216 15.649 14.033 1.00 85.44 168 GLY A CA 1
ATOM 1225 C C . GLY A 1 168 ? -18.465 16.357 14.564 1.00 85.44 168 GLY A C 1
ATOM 1226 O O . GLY A 1 168 ? -18.355 17.330 15.309 1.00 85.44 168 GLY A O 1
ATOM 1227 N N . ASP A 1 169 ? -19.635 15.873 14.157 1.00 87.75 169 ASP A N 1
ATOM 1228 C CA . ASP A 1 169 ? -20.962 16.404 14.488 1.00 87.75 169 ASP A CA 1
ATOM 1229 C C . ASP A 1 169 ? -21.686 15.648 15.621 1.00 87.75 169 ASP A C 1
ATOM 1231 O O . ASP A 1 169 ? -22.802 16.017 15.988 1.00 87.75 169 ASP A O 1
ATOM 1235 N N . HIS A 1 170 ? -21.062 14.621 16.201 1.00 90.50 170 HIS A N 1
ATOM 1236 C CA . HIS A 1 170 ? -21.625 13.808 17.280 1.00 90.50 170 HIS A CA 1
ATOM 1237 C C . HIS A 1 170 ? -20.621 13.617 18.428 1.00 90.50 170 HIS A C 1
ATOM 1239 O O . HIS A 1 170 ? -19.504 14.139 18.407 1.00 90.50 170 HIS A O 1
ATOM 1245 N N . SER A 1 171 ? -21.040 12.916 19.484 1.00 93.44 171 SER A N 1
ATOM 1246 C CA . SER A 1 171 ? -20.177 12.542 20.604 1.00 93.44 171 SER A CA 1
ATOM 1247 C C . SER A 1 171 ? -19.894 11.044 20.606 1.00 93.44 171 SER A C 1
ATOM 1249 O O . SER A 1 171 ? -20.737 10.230 20.225 1.00 93.44 171 SER A O 1
ATOM 1251 N N . CYS A 1 172 ? -18.709 10.688 21.085 1.00 96.06 172 CYS A N 1
ATOM 1252 C CA . CYS A 1 172 ? -18.303 9.312 21.312 1.00 96.06 172 CYS A CA 1
ATOM 1253 C C . CYS A 1 172 ? -17.777 9.154 22.740 1.00 96.06 172 CYS A C 1
ATOM 1255 O O . CYS A 1 172 ? -17.282 10.102 23.349 1.00 96.06 172 CYS A O 1
ATOM 1257 N N . THR A 1 173 ? -17.904 7.955 23.298 1.00 97.06 173 THR A N 1
ATOM 1258 C CA . THR A 1 173 ? -17.405 7.616 24.631 1.00 97.06 173 THR A CA 1
ATOM 1259 C C . THR A 1 173 ? -16.039 6.941 24.491 1.00 97.06 173 THR A C 1
ATOM 1261 O O . THR A 1 173 ? -15.972 5.866 23.885 1.00 97.06 173 THR A O 1
ATOM 1264 N N . PRO A 1 174 ? -14.952 7.535 25.012 1.00 96.81 174 PRO A N 1
ATOM 1265 C CA . PRO A 1 174 ? -13.630 6.935 24.944 1.00 96.81 174 PRO A CA 1
ATOM 1266 C C . PRO A 1 174 ? -13.508 5.768 25.930 1.00 96.81 174 PRO A C 1
ATOM 1268 O O . PRO A 1 174 ? -13.881 5.869 27.096 1.00 96.81 174 PRO A O 1
ATOM 1271 N N . ILE A 1 175 ? -12.947 4.665 25.450 1.00 96.94 175 ILE A N 1
ATOM 1272 C CA . ILE A 1 175 ? -12.524 3.510 26.234 1.00 96.94 175 ILE A CA 1
ATOM 1273 C C . ILE A 1 175 ? -11.004 3.454 26.154 1.00 96.94 175 ILE A C 1
ATOM 1275 O O . ILE A 1 175 ? -10.449 3.297 25.065 1.00 96.94 175 ILE A O 1
ATOM 1279 N N . HIS A 1 176 ? -10.337 3.594 27.293 1.00 95.88 176 HIS A N 1
ATOM 1280 C CA . HIS A 1 176 ? -8.884 3.545 27.402 1.00 95.88 176 HIS A CA 1
ATOM 1281 C C . HIS A 1 176 ? -8.434 2.151 27.833 1.00 95.88 176 HIS A C 1
ATOM 1283 O O . HIS A 1 176 ? -9.009 1.577 28.757 1.00 95.88 176 HIS A O 1
ATOM 1289 N N . ALA A 1 177 ? -7.397 1.633 27.180 1.00 94.62 177 ALA A N 1
ATOM 1290 C CA . ALA A 1 177 ? -6.805 0.331 27.451 1.00 94.62 177 ALA A CA 1
ATOM 1291 C C . ALA A 1 177 ? -5.300 0.384 27.153 1.00 94.62 177 ALA A C 1
ATOM 1293 O O . ALA A 1 177 ? -4.905 0.417 25.990 1.00 94.62 177 ALA A O 1
ATOM 1294 N N . ASP A 1 178 ? -4.471 0.422 28.201 1.00 90.50 178 ASP A N 1
ATOM 1295 C CA . ASP A 1 178 ? -3.020 0.655 28.106 1.00 90.50 178 ASP A CA 1
ATOM 1296 C C . ASP A 1 178 ? -2.682 1.888 27.235 1.00 90.50 178 ASP A C 1
ATOM 1298 O O . ASP A 1 178 ? -2.941 3.024 27.637 1.00 90.50 178 ASP A O 1
ATOM 1302 N N . ASP A 1 179 ? -2.100 1.685 26.052 1.00 90.00 179 ASP A N 1
ATOM 1303 C CA . ASP A 1 179 ? -1.730 2.734 25.109 1.00 90.00 179 ASP A CA 1
ATOM 1304 C C . ASP A 1 179 ? -2.786 2.998 24.029 1.00 90.00 179 ASP A C 1
ATOM 1306 O O . ASP A 1 179 ? -2.565 3.825 23.149 1.00 90.00 179 ASP A O 1
ATOM 1310 N N . LEU A 1 180 ? -3.933 2.334 24.086 1.00 94.19 180 LEU A N 1
ATOM 1311 C CA . LEU A 1 180 ? -4.998 2.432 23.103 1.00 94.19 180 LEU A CA 1
ATOM 1312 C C . LEU A 1 180 ? -6.190 3.203 23.670 1.00 94.19 180 LEU A C 1
ATOM 1314 O O . LEU A 1 180 ? -6.572 3.064 24.830 1.00 94.19 180 LEU A O 1
ATOM 1318 N N . THR A 1 181 ? -6.819 4.022 22.836 1.00 96.25 181 THR A N 1
ATOM 1319 C CA . THR A 1 181 ? -8.129 4.610 23.118 1.00 96.25 181 THR A CA 1
ATOM 1320 C C . THR A 1 181 ? -9.063 4.348 21.948 1.00 96.25 181 THR A C 1
ATOM 1322 O O . THR A 1 181 ? -8.755 4.700 20.809 1.00 96.25 181 THR A O 1
ATOM 1325 N N . ILE A 1 182 ? -10.204 3.730 22.239 1.00 97.00 182 ILE A N 1
ATOM 1326 C CA . ILE A 1 182 ? -11.266 3.408 21.285 1.00 97.00 182 ILE A CA 1
ATOM 1327 C C . ILE A 1 182 ? -12.448 4.310 21.611 1.00 97.00 182 ILE A C 1
ATOM 1329 O O . ILE A 1 182 ? -12.961 4.263 22.723 1.00 97.00 182 ILE A O 1
ATOM 1333 N N . CYS A 1 183 ? -12.901 5.123 20.664 1.00 96.69 183 CYS A N 1
ATOM 1334 C CA . CYS A 1 183 ? -14.084 5.947 20.861 1.00 96.69 183 CYS A CA 1
ATOM 1335 C C . CYS A 1 183 ? -15.314 5.275 20.260 1.00 96.69 183 CYS A C 1
ATOM 1337 O O . CYS A 1 183 ? -15.401 5.102 19.042 1.00 96.69 183 CYS A O 1
ATOM 1339 N N . LEU A 1 184 ? -16.254 4.889 21.125 1.00 96.81 184 LEU A N 1
ATOM 1340 C CA . LEU A 1 184 ? -17.520 4.293 20.718 1.00 96.81 184 LEU A CA 1
ATOM 1341 C C . LEU A 1 184 ? -18.585 5.374 20.548 1.00 96.81 184 LEU A C 1
ATOM 1343 O O . LEU A 1 184 ? -18.921 6.081 21.497 1.00 96.81 184 LEU A O 1
ATOM 1347 N N . GLY A 1 185 ? -19.138 5.475 19.351 1.00 94.56 185 GLY A N 1
ATOM 1348 C CA . GLY A 1 185 ? -20.169 6.433 18.988 1.00 94.56 185 GLY A CA 1
ATOM 1349 C C . GLY A 1 185 ? -21.558 6.055 19.461 1.00 94.56 185 GLY A C 1
ATOM 1350 O O . GLY A 1 185 ? -21.761 5.418 20.502 1.00 94.56 185 GLY A O 1
ATOM 1351 N N . GLN A 1 186 ? -22.537 6.451 18.657 1.00 88.19 186 GLN A N 1
ATOM 1352 C CA . GLN A 1 186 ? -23.947 6.161 18.882 1.00 88.19 186 GLN A CA 1
ATOM 1353 C C . GLN A 1 186 ? -24.270 4.661 18.820 1.00 88.19 186 GLN A C 1
ATOM 1355 O O . GLN A 1 186 ? -23.649 3.881 18.090 1.00 88.19 186 GLN A O 1
ATOM 1360 N N . GLU A 1 187 ? -25.284 4.265 19.590 1.00 90.19 187 GLU A N 1
ATOM 1361 C CA . GLU A 1 187 ? -25.835 2.915 19.553 1.00 90.19 187 GLU A CA 1
ATOM 1362 C C . GLU A 1 187 ? -26.590 2.691 18.233 1.00 90.19 187 GLU A C 1
ATOM 1364 O O . GLU A 1 187 ? -27.446 3.475 17.816 1.00 90.19 187 GLU A O 1
ATOM 1369 N N . LEU A 1 188 ? -26.283 1.584 17.571 1.00 89.31 188 LEU A N 1
ATOM 1370 C CA . LEU A 1 188 ? -26.937 1.151 16.349 1.00 89.31 188 LEU A CA 1
ATOM 1371 C C . LEU A 1 188 ? -28.094 0.194 16.656 1.00 89.31 188 LEU A C 1
ATOM 1373 O O . LEU A 1 188 ? -28.235 -0.372 17.750 1.00 89.31 188 LEU A O 1
ATOM 1377 N N . LYS A 1 189 ? -28.938 -0.058 15.651 1.00 84.25 189 LYS A N 1
ATOM 1378 C CA . LYS A 1 189 ? -29.931 -1.138 15.735 1.00 84.25 189 LYS A CA 1
ATOM 1379 C C . LYS A 1 189 ? -29.233 -2.473 16.030 1.00 84.25 189 LYS A C 1
ATOM 1381 O O . LYS A 1 189 ? -28.358 -2.894 15.284 1.00 84.25 189 LYS A O 1
ATOM 1386 N N . GLY A 1 190 ? -29.642 -3.135 17.114 1.00 81.62 190 GLY A N 1
ATOM 1387 C CA . GLY A 1 190 ? -29.008 -4.366 17.609 1.00 81.62 190 GLY A CA 1
ATOM 1388 C C . GLY A 1 190 ? -28.087 -4.173 18.818 1.00 81.62 190 GLY A C 1
ATOM 1389 O O . GLY A 1 190 ? -27.614 -5.159 19.369 1.00 81.62 190 GLY A O 1
ATOM 1390 N N . GLY A 1 191 ? -27.870 -2.933 19.267 1.00 86.94 191 GLY A N 1
ATOM 1391 C CA . GLY A 1 191 ? -27.165 -2.635 20.518 1.00 86.94 191 GLY A CA 1
ATOM 1392 C C . GLY A 1 191 ? -25.643 -2.660 20.457 1.00 86.94 191 GLY A C 1
ATOM 1393 O O . GLY A 1 191 ? -24.988 -2.576 21.490 1.00 86.94 191 GLY A O 1
ATOM 1394 N N . ALA A 1 192 ? -25.067 -2.763 19.260 1.00 90.19 192 ALA A N 1
ATOM 1395 C CA . ALA A 1 192 ? -23.661 -2.441 19.042 1.00 90.19 192 ALA A CA 1
ATOM 1396 C C . ALA A 1 192 ? -23.484 -0.921 18.961 1.00 90.19 192 ALA A C 1
ATOM 1398 O O . ALA A 1 192 ? -24.373 -0.226 18.468 1.00 90.19 192 ALA A O 1
ATOM 1399 N N . ARG A 1 193 ? -22.326 -0.410 19.376 1.00 93.94 193 ARG A N 1
ATOM 1400 C CA . ARG A 1 193 ? -21.933 0.986 19.142 1.00 93.94 193 ARG A CA 1
ATOM 1401 C C . ARG A 1 193 ? -20.939 1.043 17.989 1.00 93.94 193 ARG A C 1
ATOM 1403 O O . ARG A 1 193 ? -20.090 0.155 17.870 1.00 93.94 193 ARG A O 1
ATOM 1410 N N . PHE A 1 194 ? -21.051 2.041 17.119 1.00 94.62 194 PHE A N 1
ATOM 1411 C CA . PHE A 1 194 ? -20.060 2.210 16.055 1.00 94.62 194 PHE A CA 1
ATOM 1412 C C . PHE A 1 194 ? -18.722 2.683 16.641 1.00 94.62 194 PHE A C 1
ATOM 1414 O O . PHE A 1 194 ? -18.698 3.271 17.718 1.00 94.62 194 PHE A O 1
ATOM 1421 N N . VAL A 1 195 ? -17.609 2.383 15.976 1.00 96.19 195 VAL A N 1
ATOM 1422 C CA . VAL A 1 195 ? -16.285 2.841 16.417 1.00 96.19 195 VAL A CA 1
ATOM 1423 C C . VAL A 1 195 ? -15.907 4.023 15.552 1.00 96.19 195 VAL A C 1
ATOM 1425 O O . VAL A 1 195 ? -15.564 3.824 14.395 1.00 96.19 195 VAL A O 1
ATOM 1428 N N . ASP A 1 196 ? -15.988 5.229 16.108 1.00 95.75 196 ASP A N 1
ATOM 1429 C CA . ASP A 1 196 ? -15.773 6.468 15.348 1.00 95.75 196 ASP A CA 1
ATOM 1430 C C . ASP A 1 196 ? -14.289 6.809 15.237 1.00 95.75 196 ASP A C 1
ATOM 1432 O O . ASP A 1 196 ? -13.847 7.458 14.288 1.00 95.75 196 ASP A O 1
ATOM 1436 N N . ARG A 1 197 ? -13.503 6.415 16.247 1.00 95.75 197 ARG A N 1
ATOM 1437 C CA . ARG A 1 197 ? -12.094 6.789 16.347 1.00 95.75 197 ARG A CA 1
ATOM 1438 C C . ARG A 1 197 ? -11.275 5.760 17.107 1.00 95.75 197 ARG A C 1
ATOM 1440 O O . ARG A 1 197 ? -11.713 5.240 18.130 1.00 95.75 197 ARG A O 1
ATOM 1447 N N . VAL A 1 198 ? -10.045 5.549 16.656 1.00 95.06 198 VAL A N 1
ATOM 1448 C CA . VAL A 1 198 ? -9.004 4.830 17.393 1.00 95.06 198 VAL A CA 1
ATOM 1449 C C . VAL A 1 198 ? -7.758 5.704 17.476 1.00 95.06 198 VAL A C 1
ATOM 1451 O O . VAL A 1 198 ? -7.342 6.297 16.484 1.00 95.06 198 VAL A O 1
ATOM 1454 N N . SER A 1 199 ? -7.158 5.807 18.657 1.00 93.62 199 SER A N 1
ATOM 1455 C CA . SER A 1 199 ? -5.932 6.582 18.875 1.00 93.62 199 SER A CA 1
ATOM 1456 C C . SER A 1 199 ? -4.960 5.854 19.791 1.00 93.62 199 SER A C 1
ATOM 1458 O O . SER A 1 199 ? -5.387 5.136 20.692 1.00 93.62 199 SER A O 1
ATOM 1460 N N . PHE A 1 200 ? -3.665 6.085 19.584 1.00 88.69 200 PHE A N 1
ATOM 1461 C CA . PHE A 1 200 ? -2.585 5.460 20.351 1.00 88.69 200 PHE A CA 1
ATOM 1462 C C . PHE A 1 200 ? -1.868 6.476 21.254 1.00 88.69 200 PHE A C 1
ATOM 1464 O O . PHE A 1 200 ? -1.882 7.686 20.994 1.00 88.69 200 PHE A O 1
ATOM 1471 N N . SER A 1 201 ? -1.218 5.993 22.313 1.00 75.25 201 SER A N 1
ATOM 1472 C CA . SER A 1 201 ? -0.513 6.824 23.287 1.00 75.25 201 SER A CA 1
ATOM 1473 C C . SER A 1 201 ? 0.586 7.652 22.616 1.00 75.25 201 SER A C 1
ATOM 1475 O O . SER A 1 201 ? 1.236 7.239 21.654 1.00 75.25 201 SER A O 1
ATOM 1477 N N . GLY A 1 202 ? 0.746 8.888 23.088 1.00 69.31 202 GLY A N 1
ATOM 1478 C CA . GLY A 1 202 ? 1.558 9.907 22.416 1.00 69.31 202 GLY A CA 1
ATOM 1479 C C . GLY A 1 202 ? 0.796 10.728 21.369 1.00 69.31 202 GLY A C 1
ATOM 1480 O O . GLY A 1 202 ? 1.370 11.669 20.830 1.00 69.31 202 GLY A O 1
ATOM 1481 N N . GLY A 1 203 ? -0.478 10.411 21.097 1.00 69.88 203 GLY A N 1
ATOM 1482 C CA . GLY A 1 203 ? -1.443 11.277 20.399 1.00 69.88 203 GLY A CA 1
ATOM 1483 C C . GLY A 1 203 ? -1.166 11.549 18.917 1.00 69.88 203 GLY A C 1
ATOM 1484 O O . GLY A 1 203 ? -1.952 12.233 18.270 1.00 69.88 203 GLY A O 1
ATOM 1485 N N . SER A 1 204 ? -0.065 11.029 18.373 1.00 78.44 204 SER A N 1
ATOM 1486 C CA . SER A 1 204 ? 0.371 11.310 17.001 1.00 78.44 204 SER A CA 1
ATOM 1487 C C . SER A 1 204 ? -0.399 10.476 15.968 1.00 78.44 204 SER A C 1
ATOM 1489 O O . SER A 1 204 ? -0.654 10.926 14.855 1.00 78.44 204 SER A O 1
ATOM 1491 N N . THR A 1 205 ? -0.855 9.277 16.350 1.00 89.12 205 THR A N 1
ATOM 1492 C CA . THR A 1 205 ? -1.712 8.428 15.511 1.00 89.12 205 THR A CA 1
ATOM 1493 C C . THR A 1 205 ? -3.156 8.490 15.998 1.00 89.12 205 THR A C 1
ATOM 1495 O O . THR A 1 205 ? -3.471 7.996 17.084 1.00 89.12 205 THR A O 1
ATOM 1498 N N . VAL A 1 206 ? -4.023 9.091 15.184 1.00 92.94 206 VAL A N 1
ATOM 1499 C CA . VAL A 1 206 ? -5.464 9.221 15.418 1.00 92.94 206 VAL A CA 1
ATOM 1500 C C . VAL A 1 206 ? -6.179 8.862 14.129 1.00 92.94 206 VAL A C 1
ATOM 1502 O O . VAL A 1 206 ? -6.008 9.545 13.127 1.00 92.94 206 VAL A O 1
ATOM 1505 N N . ILE A 1 207 ? -7.001 7.823 14.153 1.00 95.19 207 ILE A N 1
ATOM 1506 C CA . ILE A 1 207 ? -7.732 7.333 12.988 1.00 95.19 207 ILE A CA 1
ATOM 1507 C C . ILE A 1 207 ? -9.216 7.522 13.236 1.00 95.19 207 ILE A C 1
ATOM 1509 O O . ILE A 1 207 ? -9.760 6.913 14.152 1.00 95.19 207 ILE A O 1
ATOM 1513 N N . ASN A 1 208 ? -9.857 8.363 12.431 1.00 95.81 208 ASN A N 1
ATOM 1514 C CA . ASN A 1 208 ? -11.309 8.423 12.345 1.00 95.81 208 ASN A CA 1
ATOM 1515 C C . ASN A 1 208 ? -11.786 7.361 11.362 1.00 95.81 208 ASN A C 1
ATOM 1517 O O . ASN A 1 208 ? -11.123 7.088 10.359 1.00 95.81 208 ASN A O 1
ATOM 1521 N N . ILE A 1 209 ? -12.933 6.779 11.666 1.00 96.00 209 ILE A N 1
ATOM 1522 C CA . ILE A 1 209 ? -13.491 5.650 10.943 1.00 96.00 209 ILE A CA 1
ATOM 1523 C C . ILE A 1 209 ? -14.920 6.019 10.586 1.00 96.00 209 ILE A C 1
ATOM 1525 O O . ILE A 1 209 ? -15.684 6.469 11.435 1.00 96.00 209 ILE A O 1
ATOM 1529 N N . GLU A 1 210 ? -15.286 5.803 9.333 1.00 95.31 210 GLU A N 1
ATOM 1530 C CA . GLU A 1 210 ? -16.628 6.052 8.836 1.00 95.31 210 GLU A CA 1
ATOM 1531 C C . GLU A 1 210 ? -17.188 4.799 8.165 1.00 95.31 210 GLU A C 1
ATOM 1533 O O . GLU A 1 210 ? -16.535 4.113 7.369 1.00 95.31 210 GLU A O 1
ATOM 1538 N N . ALA A 1 211 ? -18.441 4.493 8.496 1.00 92.81 211 ALA A N 1
ATOM 1539 C CA . ALA A 1 211 ? -19.198 3.441 7.844 1.00 92.81 211 ALA A CA 1
ATOM 1540 C C . ALA A 1 211 ? -19.507 3.837 6.397 1.00 92.81 211 ALA A C 1
ATOM 1542 O O . ALA A 1 211 ? -20.140 4.861 6.135 1.00 92.81 211 ALA A O 1
ATOM 1543 N N . MET A 1 212 ? -19.145 2.986 5.440 1.00 93.06 212 MET A N 1
ATOM 1544 C CA . MET A 1 212 ? -19.500 3.236 4.049 1.00 93.06 212 MET A CA 1
ATOM 1545 C C . MET A 1 212 ? -20.959 2.886 3.759 1.00 93.06 212 MET A C 1
ATOM 1547 O O . MET A 1 212 ? -21.469 1.832 4.142 1.00 93.06 212 MET A O 1
ATOM 1551 N N . THR A 1 213 ? -21.630 3.743 2.989 1.00 91.81 213 THR A N 1
ATOM 1552 C CA . THR A 1 213 ? -22.953 3.421 2.433 1.00 91.81 213 THR A CA 1
ATOM 1553 C C . THR A 1 213 ? -22.843 2.344 1.352 1.00 91.81 213 THR A C 1
ATOM 1555 O O . THR A 1 213 ? -21.828 2.257 0.662 1.00 91.81 213 THR A O 1
ATOM 1558 N N . ARG A 1 214 ? -23.916 1.579 1.096 1.00 89.12 214 ARG A N 1
ATOM 1559 C CA . ARG A 1 214 ? -23.950 0.591 -0.005 1.00 89.12 214 ARG A CA 1
ATOM 1560 C C . ARG A 1 214 ? -23.545 1.189 -1.354 1.00 89.12 214 ARG A C 1
ATOM 1562 O O . ARG A 1 214 ? -22.827 0.559 -2.125 1.00 89.12 214 ARG A O 1
ATOM 1569 N N . LYS A 1 215 ? -23.998 2.415 -1.639 1.00 91.19 215 LYS A N 1
ATOM 1570 C CA . LYS A 1 215 ? -23.629 3.141 -2.860 1.00 91.19 215 LYS A CA 1
ATOM 1571 C C . LYS A 1 215 ? -22.118 3.381 -2.917 1.00 91.19 215 LYS A C 1
ATOM 1573 O O . LYS A 1 215 ? -21.518 3.119 -3.954 1.00 91.19 215 LYS A O 1
ATOM 1578 N N . ALA A 1 216 ? -21.519 3.824 -1.813 1.00 92.38 216 ALA A N 1
ATOM 1579 C CA . ALA A 1 216 ? -20.083 4.068 -1.722 1.00 92.38 216 ALA A CA 1
ATOM 1580 C C . ALA A 1 216 ? -19.266 2.765 -1.828 1.00 92.38 216 ALA A C 1
ATOM 1582 O O . ALA A 1 216 ? -18.262 2.739 -2.527 1.00 92.38 216 ALA A O 1
ATOM 1583 N N . VAL A 1 217 ? -19.728 1.659 -1.232 1.00 91.56 217 VAL A N 1
ATOM 1584 C CA . VAL A 1 217 ? -19.104 0.326 -1.378 1.00 91.56 217 VAL A CA 1
ATOM 1585 C C . VAL A 1 217 ? -19.124 -0.154 -2.838 1.00 91.56 217 VAL A C 1
ATOM 1587 O O . VAL A 1 217 ? -18.131 -0.673 -3.353 1.00 91.56 217 VAL A O 1
ATOM 1590 N N . ASN A 1 218 ? -20.247 0.038 -3.536 1.00 88.12 218 ASN A N 1
ATOM 1591 C CA . ASN A 1 218 ? -20.359 -0.315 -4.953 1.00 88.12 218 ASN A CA 1
ATOM 1592 C C . ASN A 1 218 ? -19.443 0.553 -5.824 1.00 88.12 218 ASN A C 1
ATOM 1594 O O . ASN A 1 218 ? -18.811 0.041 -6.747 1.00 88.12 218 ASN A O 1
ATOM 1598 N N . GLN A 1 219 ? -19.356 1.849 -5.516 1.00 91.31 219 GLN A N 1
ATOM 1599 C CA . GLN A 1 219 ? -18.453 2.769 -6.198 1.00 91.31 219 GLN A CA 1
ATOM 1600 C C . GLN A 1 219 ? -16.988 2.379 -5.970 1.00 91.31 219 GLN A C 1
ATOM 1602 O O . GLN A 1 219 ? -16.250 2.258 -6.941 1.00 91.31 219 GLN A O 1
ATOM 1607 N N . PHE A 1 220 ? -16.602 2.061 -4.730 1.00 90.69 220 PHE A N 1
ATOM 1608 C CA . PHE A 1 220 ? -15.262 1.572 -4.400 1.00 90.69 220 PHE A CA 1
ATOM 1609 C C . PHE A 1 220 ? -14.851 0.390 -5.282 1.00 90.69 220 PHE A C 1
ATOM 1611 O O . PHE A 1 220 ? -13.749 0.382 -5.812 1.00 90.69 220 PHE A O 1
ATOM 1618 N N . SER A 1 221 ? -15.740 -0.580 -5.513 1.00 85.44 221 SER A N 1
ATOM 1619 C CA . SER A 1 221 ? -15.422 -1.731 -6.373 1.00 85.44 221 SER A CA 1
ATOM 1620 C C . SER A 1 221 ? -15.119 -1.327 -7.825 1.00 85.44 221 SER A C 1
ATOM 1622 O O . SER A 1 221 ? -14.279 -1.948 -8.477 1.00 85.44 221 SER A O 1
ATOM 1624 N N . GLY A 1 222 ? -15.809 -0.309 -8.348 1.00 87.50 222 GLY A N 1
ATOM 1625 C CA . GLY A 1 222 ? -15.543 0.247 -9.676 1.00 87.50 222 GLY A CA 1
ATOM 1626 C C . GLY A 1 222 ? -14.228 1.024 -9.717 1.00 87.50 222 GLY A C 1
ATOM 1627 O O . GLY A 1 222 ? -13.376 0.754 -10.566 1.00 87.50 222 GLY A O 1
ATOM 1628 N N . ASP A 1 223 ? -14.041 1.923 -8.754 1.00 90.75 223 ASP A N 1
ATOM 1629 C CA . ASP A 1 223 ? -12.865 2.785 -8.648 1.00 90.75 223 ASP A CA 1
ATOM 1630 C C . ASP A 1 223 ? -11.594 1.952 -8.427 1.00 90.75 223 ASP A C 1
ATOM 1632 O O . ASP A 1 223 ? -10.590 2.148 -9.110 1.00 90.75 223 ASP A O 1
ATOM 1636 N N . PHE A 1 224 ? -11.651 0.938 -7.564 1.00 89.81 224 PHE A N 1
ATOM 1637 C CA . PHE A 1 224 ? -10.543 0.025 -7.295 1.00 89.81 224 PHE A CA 1
ATOM 1638 C C . PHE A 1 224 ? -10.082 -0.720 -8.554 1.00 89.81 224 PHE A C 1
ATOM 1640 O O . PHE A 1 224 ? -8.889 -0.778 -8.844 1.00 89.81 224 PHE A O 1
ATOM 1647 N N . ARG A 1 225 ? -11.021 -1.217 -9.371 1.00 87.12 225 ARG A N 1
ATOM 1648 C CA . ARG A 1 225 ? -10.691 -1.874 -10.648 1.00 87.12 225 ARG A CA 1
ATOM 1649 C C . ARG A 1 225 ? -10.058 -0.919 -11.649 1.00 87.12 225 ARG A C 1
ATOM 1651 O O . ARG A 1 225 ? -9.144 -1.315 -12.367 1.00 87.12 225 ARG A O 1
ATOM 1658 N N . SER A 1 226 ? -10.512 0.335 -11.682 1.00 88.19 226 SER A N 1
ATOM 1659 C CA . SER A 1 226 ? -9.919 1.357 -12.555 1.00 88.19 226 SER A CA 1
ATOM 1660 C C . SER A 1 226 ? -8.451 1.645 -12.221 1.00 88.19 226 SER A C 1
ATOM 1662 O O . SER A 1 226 ? -7.700 2.133 -13.062 1.00 88.19 226 SER A O 1
ATOM 1664 N N . LYS A 1 227 ? -8.023 1.298 -11.002 1.00 89.62 227 LYS A N 1
ATOM 1665 C CA . LYS A 1 227 ? -6.676 1.534 -10.490 1.00 89.62 227 LYS A CA 1
ATOM 1666 C C . LYS A 1 227 ? -5.731 0.344 -10.686 1.00 89.62 227 LYS A C 1
ATOM 1668 O O . LYS A 1 227 ? -4.563 0.456 -10.334 1.00 89.62 227 LYS A O 1
ATOM 1673 N N . PHE A 1 228 ? -6.153 -0.753 -11.326 1.00 86.19 228 PHE A N 1
ATOM 1674 C CA . PHE A 1 228 ? -5.252 -1.882 -11.627 1.00 86.19 228 PHE A CA 1
ATOM 1675 C C . PHE A 1 228 ? -4.105 -1.531 -12.568 1.00 86.19 228 PHE A C 1
ATOM 1677 O O . PHE A 1 228 ? -3.068 -2.182 -12.519 1.00 86.19 228 PHE A O 1
ATOM 1684 N N . THR A 1 229 ? -4.231 -0.492 -13.391 1.00 83.75 229 THR A N 1
ATOM 1685 C CA . THR A 1 229 ? -3.080 -0.008 -14.163 1.00 83.75 229 THR A CA 1
ATOM 1686 C C . THR A 1 229 ? -1.936 0.418 -13.235 1.00 83.75 229 THR A C 1
ATOM 1688 O O . THR A 1 229 ? -0.779 0.170 -13.554 1.00 83.75 229 THR A O 1
ATOM 1691 N N . MET A 1 230 ? -2.240 0.944 -12.036 1.00 87.00 230 MET A N 1
ATOM 1692 C CA . MET A 1 230 ? -1.208 1.265 -11.045 1.00 87.00 230 MET A CA 1
ATOM 1693 C C . MET A 1 230 ? -0.463 0.032 -10.538 1.00 87.00 230 MET A C 1
ATOM 1695 O O . MET A 1 230 ? 0.710 0.150 -10.218 1.00 87.00 230 MET A O 1
ATOM 1699 N N . THR A 1 231 ? -1.113 -1.130 -10.435 1.00 85.88 231 THR A N 1
ATOM 1700 C CA . THR A 1 231 ? -0.438 -2.357 -9.984 1.00 85.88 231 THR A CA 1
ATOM 1701 C C . THR A 1 231 ? 0.356 -3.001 -11.117 1.00 85.88 231 THR A C 1
ATOM 1703 O O . THR A 1 231 ? 1.441 -3.516 -10.875 1.00 85.88 231 THR A O 1
ATOM 1706 N N . HIS A 1 232 ? -0.154 -2.930 -12.351 1.00 83.69 232 HIS A N 1
ATOM 1707 C CA . HIS A 1 232 ? 0.516 -3.437 -13.550 1.00 83.69 232 HIS A CA 1
ATOM 1708 C C . HIS A 1 232 ? 1.825 -2.700 -13.853 1.00 83.69 232 HIS A C 1
ATOM 1710 O O . HIS A 1 232 ? 2.838 -3.327 -14.132 1.00 83.69 232 HIS A O 1
ATOM 1716 N N . GLU A 1 233 ? 1.799 -1.367 -13.800 1.00 83.81 233 GLU A N 1
ATOM 1717 C CA . GLU A 1 233 ? 2.942 -0.509 -14.138 1.00 83.81 233 GLU A CA 1
ATOM 1718 C C . GLU A 1 233 ? 3.857 -0.237 -12.938 1.00 83.81 233 GLU A C 1
ATOM 1720 O O . GLU A 1 233 ? 4.769 0.582 -13.033 1.00 83.81 233 GLU A O 1
ATOM 1725 N N . ALA A 1 234 ? 3.597 -0.872 -11.791 1.00 84.38 234 ALA A N 1
ATOM 1726 C CA . ALA A 1 234 ? 4.386 -0.633 -10.598 1.00 84.38 234 ALA A CA 1
ATOM 1727 C C . ALA A 1 234 ? 5.816 -1.137 -10.773 1.00 84.38 234 ALA A C 1
ATOM 1729 O O . ALA A 1 234 ? 5.994 -2.251 -11.248 1.00 84.38 234 ALA A O 1
ATOM 1730 N N . VAL A 1 235 ? 6.810 -0.375 -10.322 1.00 83.00 235 VAL A N 1
ATOM 1731 C CA . VAL A 1 235 ? 8.219 -0.798 -10.248 1.00 83.00 235 VAL A CA 1
ATOM 1732 C C . VAL A 1 235 ? 8.605 -1.222 -8.831 1.00 83.00 235 VAL A C 1
ATOM 1734 O O . VAL A 1 235 ? 7.958 -0.821 -7.854 1.00 83.00 235 VAL A O 1
ATOM 1737 N N . ASN A 1 236 ? 9.634 -2.064 -8.698 1.00 80.19 236 ASN A N 1
ATOM 1738 C CA . ASN A 1 236 ? 10.160 -2.458 -7.391 1.00 80.19 236 ASN A CA 1
ATOM 1739 C C . ASN A 1 236 ? 11.253 -1.469 -6.934 1.00 80.19 236 ASN A C 1
ATOM 1741 O O . ASN A 1 236 ? 12.369 -1.527 -7.431 1.00 80.19 236 ASN A O 1
ATOM 1745 N N . PRO A 1 237 ? 11.028 -0.627 -5.909 1.00 74.44 237 PRO A N 1
ATOM 1746 C CA . PRO A 1 237 ? 11.996 0.394 -5.487 1.00 74.44 237 PRO A CA 1
ATOM 1747 C C . PRO A 1 237 ? 13.285 -0.178 -4.863 1.00 74.44 237 PRO A C 1
ATOM 1749 O O . PRO A 1 237 ? 14.233 0.569 -4.573 1.00 74.44 237 PRO A O 1
ATOM 1752 N N . GLN A 1 238 ? 13.305 -1.486 -4.587 1.00 80.06 238 GLN A N 1
ATOM 1753 C CA . GLN A 1 238 ? 14.480 -2.224 -4.133 1.00 80.06 238 GLN A CA 1
ATOM 1754 C C . GLN A 1 238 ? 15.293 -2.802 -5.288 1.00 80.06 238 GLN A C 1
ATOM 1756 O O . GLN A 1 238 ? 16.357 -3.356 -5.034 1.00 80.06 238 GLN A O 1
ATOM 1761 N N . ILE A 1 239 ? 14.829 -2.698 -6.527 1.00 83.56 239 ILE A N 1
ATOM 1762 C CA . ILE A 1 239 ? 15.600 -3.066 -7.702 1.00 83.56 239 ILE A CA 1
ATOM 1763 C C . ILE A 1 239 ? 16.108 -1.784 -8.363 1.00 83.56 239 ILE A C 1
ATOM 1765 O O . ILE A 1 239 ? 15.492 -0.725 -8.325 1.00 83.56 239 ILE A O 1
ATOM 1769 N N . SER A 1 240 ? 17.326 -1.860 -8.881 1.00 83.88 240 SER A N 1
ATOM 1770 C CA . SER A 1 240 ? 17.872 -0.878 -9.805 1.00 83.88 240 SER A CA 1
ATOM 1771 C C . SER A 1 240 ? 18.352 -1.622 -11.029 1.00 83.88 240 SER A C 1
ATOM 1773 O O . SER A 1 240 ? 19.120 -2.577 -10.909 1.00 83.88 240 SER A O 1
ATOM 1775 N N . VAL A 1 241 ? 17.902 -1.206 -12.203 1.00 84.94 241 VAL A N 1
ATOM 1776 C CA . VAL A 1 241 ? 18.349 -1.785 -13.463 1.00 84.94 241 VAL A CA 1
ATOM 1777 C C . VAL A 1 241 ? 19.413 -0.881 -14.047 1.00 84.94 241 VAL A C 1
ATOM 1779 O O . VAL A 1 241 ? 19.159 0.270 -14.380 1.00 84.94 241 VAL A O 1
ATOM 1782 N N . THR A 1 242 ? 20.624 -1.412 -14.174 1.00 89.56 242 THR A N 1
ATOM 1783 C CA . THR A 1 242 ? 21.686 -0.750 -14.924 1.00 89.56 242 THR A CA 1
ATOM 1784 C C . THR A 1 242 ? 21.729 -1.309 -16.332 1.00 89.56 242 THR A C 1
ATOM 1786 O O . THR A 1 242 ? 21.815 -2.525 -16.521 1.00 89.56 242 THR A O 1
ATOM 1789 N N . THR A 1 243 ? 21.735 -0.404 -17.302 1.00 89.94 243 THR A N 1
ATOM 1790 C CA . THR A 1 243 ? 21.872 -0.726 -18.716 1.00 89.94 243 THR A CA 1
ATOM 1791 C C . THR A 1 243 ? 23.172 -0.134 -19.233 1.00 89.94 243 THR A C 1
ATOM 1793 O O . THR A 1 243 ? 23.410 1.065 -19.133 1.00 89.94 243 THR A O 1
ATOM 1796 N N . GLN A 1 244 ? 24.038 -0.996 -19.750 1.00 90.88 244 GLN A N 1
ATOM 1797 C CA . GLN A 1 244 ? 25.320 -0.633 -20.332 1.00 90.88 244 GLN A CA 1
ATOM 1798 C C . GLN A 1 244 ? 25.261 -0.890 -21.834 1.00 90.88 244 GLN A C 1
ATOM 1800 O O . GLN A 1 244 ? 25.141 -2.038 -22.260 1.00 90.88 244 GLN A O 1
ATOM 1805 N N . ILE A 1 245 ? 25.395 0.155 -22.646 1.00 86.94 245 ILE A N 1
ATOM 1806 C CA . ILE A 1 245 ? 25.566 -0.011 -24.091 1.00 86.94 245 ILE A CA 1
ATOM 1807 C C . ILE A 1 245 ? 26.905 -0.716 -24.333 1.00 86.94 245 ILE A C 1
ATOM 1809 O O . ILE A 1 245 ? 27.950 -0.258 -23.871 1.00 86.94 245 ILE A O 1
ATOM 1813 N N . LEU A 1 246 ? 26.874 -1.881 -24.987 1.00 82.44 246 LEU A N 1
ATOM 1814 C CA . LEU A 1 246 ? 28.071 -2.714 -25.152 1.00 82.44 246 LEU A CA 1
ATOM 1815 C C . LEU A 1 246 ? 28.963 -2.230 -26.292 1.00 82.44 246 LEU A C 1
ATOM 1817 O O . LEU A 1 246 ? 30.167 -2.485 -26.262 1.00 82.44 246 LEU A O 1
ATOM 1821 N N . HIS A 1 247 ? 28.388 -1.558 -27.287 1.00 68.06 247 HIS A N 1
ATOM 1822 C CA . HIS A 1 247 ? 29.099 -0.966 -28.414 1.00 68.06 247 HIS A CA 1
ATOM 1823 C C . HIS A 1 247 ? 28.629 0.472 -28.611 1.00 68.06 247 HIS A C 1
ATOM 1825 O O . HIS A 1 247 ? 27.449 0.705 -28.851 1.00 68.06 247 HIS A O 1
ATOM 1831 N N . ASP A 1 248 ? 29.563 1.414 -28.519 1.00 53.97 248 ASP A N 1
ATOM 1832 C CA . ASP A 1 248 ? 29.372 2.770 -29.022 1.00 53.97 248 ASP A CA 1
ATOM 1833 C C . ASP A 1 248 ? 29.441 2.683 -30.556 1.00 53.97 248 ASP A C 1
ATOM 1835 O O . ASP A 1 248 ? 30.467 2.276 -31.113 1.00 53.97 248 ASP A O 1
ATOM 1839 N N . TYR A 1 249 ? 28.321 2.904 -31.251 1.00 55.34 249 TYR A N 1
ATOM 1840 C CA . TYR A 1 249 ? 28.179 2.628 -32.690 1.00 55.34 249 TYR A CA 1
ATOM 1841 C C . TYR A 1 249 ? 28.817 3.717 -33.567 1.00 55.34 249 TYR A C 1
ATOM 1843 O O . TYR A 1 249 ? 28.264 4.115 -34.586 1.00 55.34 249 TYR A O 1
ATOM 1851 N N . GLU A 1 250 ? 30.044 4.130 -33.253 1.00 47.09 250 GLU A N 1
ATOM 1852 C CA . GLU A 1 250 ? 30.866 4.945 -34.159 1.00 47.09 250 GLU A CA 1
ATOM 1853 C C . GLU A 1 250 ? 31.384 4.126 -35.377 1.00 47.09 250 GLU A C 1
ATOM 1855 O O . GLU A 1 250 ? 32.035 4.656 -36.279 1.00 47.09 250 GLU A O 1
ATOM 1860 N N . GLY A 1 251 ? 31.093 2.814 -35.451 1.00 46.62 251 GLY A N 1
ATOM 1861 C CA . GLY A 1 251 ? 31.630 1.877 -36.447 1.00 46.62 251 GLY A CA 1
ATOM 1862 C C . GLY A 1 251 ? 30.589 1.175 -37.333 1.00 46.62 251 GLY A C 1
ATOM 1863 O O . GLY A 1 251 ? 30.034 0.152 -36.952 1.00 46.62 251 GLY A O 1
ATOM 1864 N N . LYS A 1 252 ? 30.413 1.682 -38.563 1.00 53.09 252 LYS A N 1
ATOM 1865 C CA . LYS A 1 252 ? 29.821 1.044 -39.768 1.00 53.09 252 LYS A CA 1
ATOM 1866 C C . LYS A 1 252 ? 28.634 0.086 -39.540 1.00 53.09 252 LYS A C 1
ATOM 1868 O O . LYS A 1 252 ? 28.739 -1.117 -39.785 1.00 53.09 252 LYS A O 1
ATOM 1873 N N . CYS A 1 253 ? 27.462 0.645 -39.238 1.00 66.56 253 CYS A N 1
ATOM 1874 C CA . CYS A 1 253 ? 26.199 0.007 -39.620 1.00 66.56 253 CYS A CA 1
ATOM 1875 C C . CYS A 1 253 ? 26.195 -0.272 -41.139 1.00 66.56 253 CYS A C 1
ATOM 1877 O O . CYS A 1 253 ? 26.778 0.487 -41.923 1.00 66.56 253 CYS A O 1
ATOM 1879 N N . ALA A 1 254 ? 25.517 -1.333 -41.586 1.00 70.00 254 ALA A N 1
ATOM 1880 C CA . ALA A 1 254 ? 25.234 -1.468 -43.011 1.00 70.00 254 ALA A CA 1
ATOM 1881 C C . ALA A 1 254 ? 24.324 -0.302 -43.451 1.00 70.00 254 ALA A C 1
ATOM 1883 O O . ALA A 1 254 ? 23.504 0.164 -42.653 1.00 70.00 254 ALA A O 1
ATOM 1884 N N . PRO A 1 255 ? 24.382 0.149 -44.721 1.00 68.75 255 PRO A N 1
ATOM 1885 C CA . PRO A 1 255 ? 23.557 1.264 -45.197 1.00 68.75 255 PRO A CA 1
ATOM 1886 C C . PRO A 1 255 ? 22.051 1.066 -44.975 1.00 68.75 255 PRO A C 1
ATOM 1888 O O . PRO A 1 255 ? 21.297 2.035 -44.956 1.00 68.75 255 PRO A O 1
ATOM 1891 N N . THR A 1 256 ? 21.602 -0.179 -44.811 1.00 74.38 256 THR A N 1
ATOM 1892 C CA . THR A 1 256 ? 20.195 -0.560 -44.658 1.00 74.38 256 THR A CA 1
ATOM 1893 C C . THR A 1 256 ? 19.869 -1.235 -43.328 1.00 74.38 256 THR A C 1
ATOM 1895 O O . THR A 1 256 ? 18.690 -1.431 -43.055 1.00 74.38 256 THR A O 1
ATOM 1898 N N . ALA A 1 257 ? 20.853 -1.589 -42.495 1.00 81.12 257 ALA A N 1
ATOM 1899 C CA . ALA A 1 257 ? 20.590 -2.261 -41.224 1.00 81.12 257 ALA A CA 1
ATOM 1900 C C . ALA A 1 257 ? 21.676 -1.997 -40.176 1.00 81.12 257 ALA A C 1
ATOM 1902 O O . ALA A 1 257 ? 22.868 -1.991 -40.490 1.00 81.12 257 ALA A O 1
ATOM 1903 N N . CYS A 1 258 ? 21.257 -1.844 -38.922 1.00 85.69 258 CYS A N 1
ATOM 1904 C CA . CYS A 1 258 ? 22.153 -1.753 -37.778 1.00 85.69 258 CYS A CA 1
ATOM 1905 C C . CYS A 1 258 ? 21.646 -2.614 -36.625 1.00 85.69 258 CYS A C 1
ATOM 1907 O O . CYS A 1 258 ? 20.454 -2.614 -36.327 1.00 85.69 258 CYS A O 1
ATOM 1909 N N . THR A 1 259 ? 22.546 -3.349 -35.982 1.00 88.06 259 THR A N 1
ATOM 1910 C CA . THR A 1 259 ? 22.225 -4.155 -34.805 1.00 88.06 259 THR A CA 1
ATOM 1911 C C . THR A 1 259 ? 22.813 -3.487 -33.585 1.00 88.06 259 THR A C 1
ATOM 1913 O O . THR A 1 259 ? 24.029 -3.404 -33.517 1.00 88.06 259 THR A O 1
ATOM 1916 N N . PHE A 1 260 ? 21.967 -3.075 -32.646 1.00 87.62 260 PHE A N 1
ATOM 1917 C CA . PHE A 1 260 ? 22.282 -2.499 -31.345 1.00 87.62 260 PHE A CA 1
ATOM 1918 C C . PHE A 1 260 ? 22.381 -3.580 -30.274 1.00 87.62 260 PHE A C 1
ATOM 1920 O O . PHE A 1 260 ? 21.643 -4.565 -30.330 1.00 87.62 260 PHE A O 1
ATOM 1927 N N . SER A 1 261 ? 23.259 -3.386 -29.289 1.00 90.88 261 SER A N 1
ATOM 1928 C CA . SER A 1 261 ? 23.439 -4.323 -28.181 1.00 90.88 261 SER A CA 1
ATOM 1929 C C . SER A 1 261 ? 23.655 -3.598 -26.855 1.00 90.88 261 SER A C 1
ATOM 1931 O O . SER A 1 261 ? 24.464 -2.673 -26.760 1.00 90.88 261 SER A O 1
ATOM 1933 N N . ALA A 1 262 ? 22.973 -4.057 -25.810 1.00 91.81 262 ALA A N 1
ATOM 1934 C CA . ALA A 1 262 ? 23.104 -3.536 -24.454 1.00 91.81 262 ALA A CA 1
ATOM 1935 C C . ALA A 1 262 ? 23.145 -4.676 -23.439 1.00 91.81 262 ALA A C 1
ATOM 1937 O O . ALA A 1 262 ? 22.506 -5.706 -23.620 1.00 91.81 262 ALA A O 1
ATOM 1938 N N . ARG A 1 263 ? 23.874 -4.481 -22.346 1.00 94.56 263 ARG A N 1
ATOM 1939 C CA . ARG A 1 263 ? 23.904 -5.377 -21.198 1.00 94.56 263 ARG A CA 1
ATOM 1940 C C . ARG A 1 263 ? 23.046 -4.812 -20.091 1.00 94.56 263 ARG A C 1
ATOM 1942 O O . ARG A 1 263 ? 23.278 -3.698 -19.634 1.00 94.56 263 ARG A O 1
ATOM 1949 N N . VAL A 1 264 ? 22.116 -5.618 -19.613 1.00 93.06 264 VAL A N 1
ATOM 1950 C CA . VAL A 1 264 ? 21.196 -5.243 -18.546 1.00 93.06 264 VAL A CA 1
ATOM 1951 C C . VAL A 1 264 ? 21.525 -6.032 -17.291 1.00 93.06 264 VAL A C 1
ATOM 1953 O O . VAL A 1 264 ? 21.718 -7.247 -17.351 1.00 93.06 264 VAL A O 1
ATOM 1956 N N . THR A 1 265 ? 21.621 -5.335 -16.160 1.00 93.94 265 THR A N 1
ATOM 1957 C CA . THR A 1 265 ? 21.968 -5.905 -14.853 1.00 93.94 265 THR A CA 1
ATOM 1958 C C . THR A 1 265 ? 21.040 -5.332 -13.782 1.00 93.94 265 THR A C 1
ATOM 1960 O O . THR A 1 265 ? 21.214 -4.171 -13.401 1.00 93.94 265 THR A O 1
ATOM 1963 N N . PRO A 1 266 ? 20.062 -6.097 -13.266 1.00 91.31 266 PRO A N 1
ATOM 1964 C CA . PRO A 1 266 ? 19.344 -5.697 -12.069 1.00 91.31 266 PRO A CA 1
ATOM 1965 C C . PRO A 1 266 ? 20.238 -5.861 -10.838 1.00 91.31 266 PRO A C 1
ATOM 1967 O O . PRO A 1 266 ? 20.973 -6.839 -10.690 1.00 91.31 266 PRO A O 1
ATOM 1970 N N . THR A 1 267 ? 20.136 -4.914 -9.921 1.00 88.75 267 THR A N 1
ATOM 1971 C CA . THR A 1 267 ? 20.811 -4.905 -8.628 1.00 88.75 267 THR A CA 1
ATOM 1972 C C . THR A 1 267 ? 19.758 -4.803 -7.541 1.00 88.75 267 THR A C 1
ATOM 1974 O O . THR A 1 267 ? 18.902 -3.924 -7.594 1.00 88.75 267 THR A O 1
ATOM 1977 N N . PHE A 1 268 ? 19.828 -5.688 -6.549 1.00 86.50 268 PHE A N 1
ATOM 1978 C CA . PHE A 1 268 ? 18.995 -5.589 -5.358 1.00 86.50 268 PHE A CA 1
ATOM 1979 C C . PHE A 1 268 ? 19.627 -4.601 -4.374 1.00 86.50 268 PHE A C 1
ATOM 1981 O O . PHE A 1 268 ? 20.794 -4.734 -4.011 1.00 86.50 268 PHE A O 1
ATOM 1988 N N . LEU A 1 269 ? 18.854 -3.602 -3.968 1.00 82.81 269 LEU A N 1
ATOM 1989 C CA . LEU A 1 269 ? 19.249 -2.505 -3.087 1.00 82.81 269 LEU A CA 1
ATOM 1990 C C . LEU A 1 269 ? 18.907 -2.777 -1.611 1.00 82.81 269 LEU A C 1
ATOM 1992 O O . LEU A 1 269 ? 19.270 -1.982 -0.746 1.00 82.81 269 LEU A O 1
ATOM 1996 N N . GLY A 1 270 ? 18.176 -3.856 -1.314 1.00 80.88 270 GLY A N 1
ATOM 1997 C CA . GLY A 1 270 ? 17.845 -4.274 0.050 1.00 80.88 270 GLY A CA 1
ATOM 1998 C C . GLY A 1 270 ? 18.904 -5.190 0.692 1.00 80.88 270 GLY A C 1
ATOM 1999 O O . GLY A 1 270 ? 19.964 -5.438 0.115 1.00 80.88 270 GLY A O 1
ATOM 2000 N N . PRO A 1 271 ? 18.627 -5.740 1.892 1.00 79.75 271 PRO A N 1
ATOM 2001 C CA . PRO A 1 271 ? 19.521 -6.682 2.567 1.00 79.75 271 PRO A CA 1
ATOM 2002 C C . PRO A 1 271 ? 19.688 -7.983 1.775 1.00 79.75 271 PRO A C 1
ATOM 2004 O O . PRO A 1 271 ? 18.706 -8.642 1.453 1.00 79.75 271 PRO A O 1
ATOM 2007 N N . THR A 1 272 ? 20.921 -8.430 1.543 1.00 83.44 272 THR A N 1
ATOM 2008 C CA . THR A 1 272 ? 21.208 -9.664 0.779 1.00 83.44 272 THR A CA 1
ATOM 2009 C C . THR A 1 272 ? 20.650 -10.949 1.402 1.00 83.44 272 THR A C 1
ATOM 2011 O O . THR A 1 272 ? 20.606 -11.979 0.737 1.00 83.44 272 THR A O 1
ATOM 2014 N N . SER A 1 273 ? 20.223 -10.906 2.667 1.00 82.19 273 SER A N 1
ATOM 2015 C CA . SER A 1 273 ? 19.541 -12.004 3.359 1.00 82.19 273 SER A CA 1
ATOM 2016 C C . SER A 1 273 ? 18.041 -12.102 3.058 1.00 82.19 273 SER A C 1
ATOM 2018 O O . SER A 1 273 ? 17.409 -13.059 3.497 1.00 82.19 273 SER A O 1
ATOM 2020 N N . ALA A 1 274 ? 17.451 -11.106 2.392 1.00 78.44 274 ALA A N 1
ATOM 2021 C CA . ALA A 1 274 ? 16.040 -11.119 2.027 1.00 78.44 274 ALA A CA 1
ATOM 2022 C C . ALA A 1 274 ? 15.782 -12.202 0.957 1.00 78.44 274 ALA A C 1
ATOM 2024 O O . ALA A 1 274 ? 16.589 -12.312 0.028 1.00 78.44 274 ALA A O 1
ATOM 2025 N N . PRO A 1 275 ? 14.703 -13.005 1.055 1.00 76.44 275 PRO A N 1
ATOM 2026 C CA . PRO A 1 275 ? 14.367 -14.016 0.045 1.00 76.44 275 PRO A CA 1
ATOM 2027 C C . PRO A 1 275 ? 14.394 -13.471 -1.394 1.00 76.44 275 PRO A C 1
ATOM 2029 O O . PRO A 1 275 ? 14.973 -14.091 -2.294 1.00 76.44 275 PRO A O 1
ATOM 2032 N N . GLU A 1 276 ? 13.878 -12.255 -1.570 1.00 78.00 276 GLU A N 1
ATOM 2033 C CA . GLU A 1 276 ? 13.740 -11.528 -2.832 1.00 78.00 276 GLU A CA 1
ATOM 2034 C C . GLU A 1 276 ? 15.092 -11.199 -3.486 1.00 78.00 276 GLU A C 1
ATOM 2036 O O . GLU A 1 276 ? 15.174 -11.069 -4.706 1.00 78.00 276 GLU A O 1
ATOM 2041 N N . ALA A 1 277 ? 16.185 -11.132 -2.714 1.00 82.88 277 ALA A N 1
ATOM 2042 C CA . ALA A 1 277 ? 17.525 -10.852 -3.238 1.00 82.88 277 ALA A CA 1
ATOM 2043 C C . ALA A 1 277 ? 18.035 -11.942 -4.204 1.00 82.88 277 ALA A C 1
ATOM 2045 O O . ALA A 1 277 ? 18.992 -11.719 -4.949 1.00 82.88 277 ALA A O 1
ATOM 2046 N N . SER A 1 278 ? 17.421 -13.130 -4.176 1.00 84.00 278 SER A N 1
ATOM 2047 C CA . SER A 1 278 ? 17.807 -14.293 -4.983 1.00 84.00 278 SER A CA 1
ATOM 2048 C C . SER A 1 278 ? 16.825 -14.638 -6.110 1.00 84.00 278 SER A C 1
ATOM 2050 O O . SER A 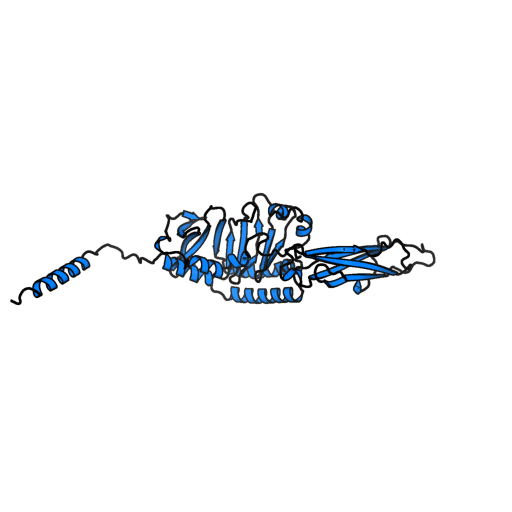1 278 ? 17.135 -15.484 -6.963 1.00 84.00 278 SER A O 1
ATOM 2052 N N . GLU A 1 279 ? 15.661 -13.989 -6.126 1.00 85.00 279 GLU A N 1
ATOM 2053 C CA . GLU A 1 279 ? 14.597 -14.239 -7.094 1.00 85.00 279 GLU A CA 1
ATOM 2054 C C . GLU A 1 279 ? 14.899 -13.559 -8.432 1.00 85.00 279 GLU A C 1
ATOM 2056 O O . GLU A 1 279 ? 15.581 -12.538 -8.501 1.00 85.00 279 GLU A O 1
ATOM 2061 N N . ALA A 1 280 ? 14.452 -14.164 -9.534 1.00 85.62 280 ALA A N 1
ATOM 2062 C CA . ALA A 1 280 ? 14.634 -13.556 -10.846 1.00 85.62 280 ALA A CA 1
ATOM 2063 C C . ALA A 1 280 ? 13.652 -12.391 -11.013 1.00 85.62 280 ALA A C 1
ATOM 2065 O O . ALA A 1 280 ? 12.457 -12.558 -10.786 1.00 85.62 280 ALA A O 1
ATOM 2066 N N . VAL A 1 281 ? 14.156 -11.240 -11.449 1.00 83.12 281 VAL A N 1
ATOM 2067 C CA . VAL A 1 281 ? 13.354 -10.039 -11.687 1.00 83.12 281 VAL A CA 1
ATOM 2068 C C . VAL A 1 281 ? 13.028 -9.941 -13.168 1.00 83.12 281 VAL A C 1
ATOM 2070 O O . VAL A 1 281 ? 13.901 -10.153 -14.014 1.00 83.12 281 VAL A O 1
ATOM 2073 N N . GLN A 1 282 ? 11.777 -9.616 -13.484 1.00 81.56 282 GLN A N 1
ATOM 2074 C CA . GLN A 1 282 ? 11.379 -9.287 -14.845 1.00 81.56 282 GLN A CA 1
ATOM 2075 C C . GLN A 1 282 ? 11.895 -7.895 -15.199 1.00 81.56 282 GLN A C 1
ATOM 2077 O O . GLN A 1 282 ? 11.465 -6.901 -14.624 1.00 81.56 282 GLN A O 1
ATOM 2082 N N . VAL A 1 283 ? 12.798 -7.837 -16.171 1.00 83.88 283 VAL A N 1
ATOM 2083 C CA . VAL A 1 283 ? 13.241 -6.589 -16.779 1.00 83.88 283 VAL A CA 1
ATOM 2084 C C . VAL A 1 283 ? 12.626 -6.491 -18.164 1.00 83.88 283 VAL A C 1
ATOM 2086 O O . VAL A 1 283 ? 12.945 -7.271 -19.063 1.00 83.88 283 VAL A O 1
ATOM 2089 N N . ASN A 1 284 ? 11.713 -5.544 -18.321 1.00 81.00 284 ASN A N 1
ATOM 2090 C CA . ASN A 1 284 ? 11.155 -5.182 -19.613 1.00 81.00 284 ASN A CA 1
ATOM 2091 C C . ASN A 1 284 ? 12.113 -4.230 -20.310 1.00 81.00 284 ASN A C 1
ATOM 2093 O O . ASN A 1 284 ? 12.780 -3.429 -19.654 1.00 81.00 284 ASN A O 1
ATOM 2097 N N . TYR A 1 285 ? 12.177 -4.313 -21.629 1.00 83.75 285 TYR A N 1
ATOM 2098 C CA . TYR A 1 285 ? 13.030 -3.450 -22.421 1.00 83.75 285 TYR A CA 1
ATOM 2099 C C . TYR A 1 285 ? 12.351 -3.034 -23.722 1.00 83.75 285 TYR A C 1
ATOM 2101 O O . TYR A 1 285 ? 11.542 -3.776 -24.285 1.00 83.75 285 TYR A O 1
ATOM 2109 N N . LEU A 1 286 ? 12.705 -1.845 -24.199 1.00 85.81 286 LEU A N 1
ATOM 2110 C CA . LEU A 1 286 ? 12.255 -1.280 -25.464 1.00 85.81 286 LEU A CA 1
ATOM 2111 C C . LEU A 1 286 ? 13.394 -0.480 -26.089 1.00 85.81 286 LEU A C 1
ATOM 2113 O O . LEU A 1 286 ? 13.944 0.413 -25.451 1.00 85.81 286 LEU A O 1
ATOM 2117 N N . TRP A 1 287 ? 13.707 -0.778 -27.343 1.00 85.56 287 TRP A N 1
ATOM 2118 C CA . TRP A 1 287 ? 14.612 0.017 -28.158 1.00 85.56 287 TRP A CA 1
ATOM 2119 C C . TRP A 1 287 ? 13.831 1.041 -28.979 1.00 85.56 287 TRP A C 1
ATOM 2121 O O . TRP A 1 287 ? 12.896 0.686 -29.701 1.00 85.56 287 TRP A O 1
ATOM 2131 N N . VAL A 1 288 ? 14.253 2.299 -28.905 1.00 86.50 288 VAL A N 1
ATOM 2132 C CA . VAL A 1 288 ? 13.823 3.379 -29.792 1.00 86.50 288 VAL A CA 1
ATOM 2133 C C . VAL A 1 288 ? 15.008 3.711 -30.680 1.00 86.50 288 VAL A C 1
ATOM 2135 O O . VAL A 1 288 ? 16.075 4.065 -30.190 1.00 86.50 288 VAL A O 1
ATOM 2138 N N . ILE A 1 289 ? 14.844 3.517 -31.986 1.00 87.75 289 ILE A N 1
ATOM 2139 C CA . ILE A 1 289 ? 15.927 3.709 -32.947 1.00 87.75 289 ILE A CA 1
ATOM 2140 C C . ILE A 1 289 ? 15.440 4.625 -34.055 1.00 87.75 289 ILE A C 1
ATOM 2142 O O . ILE A 1 289 ? 14.390 4.387 -34.665 1.00 87.75 289 ILE A O 1
ATOM 2146 N N . ASP A 1 290 ? 16.241 5.635 -34.348 1.00 87.50 290 ASP A N 1
ATOM 2147 C CA . ASP A 1 290 ? 16.076 6.504 -35.496 1.00 87.50 290 ASP A CA 1
ATOM 2148 C C . ASP A 1 290 ? 17.326 6.493 -36.381 1.00 87.50 290 ASP A C 1
ATOM 2150 O O . ASP A 1 290 ? 18.405 6.033 -36.002 1.00 87.50 290 ASP A O 1
ATOM 2154 N N . ARG A 1 291 ? 17.140 6.938 -37.620 1.00 85.88 291 ARG A N 1
ATOM 2155 C CA . ARG A 1 291 ? 18.209 7.232 -38.560 1.00 85.88 291 ARG A CA 1
ATOM 2156 C C . ARG A 1 291 ? 18.034 8.662 -39.025 1.00 85.88 291 ARG A C 1
ATOM 2158 O O . ARG A 1 291 ? 16.993 8.983 -39.600 1.00 85.88 291 ARG A O 1
ATOM 2165 N N . ASP A 1 292 ? 19.048 9.488 -38.805 1.00 84.38 292 ASP A N 1
ATOM 2166 C CA . ASP A 1 292 ? 19.031 10.908 -39.159 1.00 84.38 292 ASP A CA 1
ATOM 2167 C C . ASP A 1 292 ? 17.766 11.629 -38.610 1.00 84.38 292 ASP A C 1
ATOM 2169 O O . ASP A 1 292 ? 17.166 12.466 -39.289 1.00 84.38 292 ASP A O 1
ATOM 2173 N N . GLY A 1 293 ? 17.310 11.262 -37.400 1.00 83.06 293 GLY A N 1
ATOM 2174 C CA . GLY A 1 293 ? 16.111 11.805 -36.749 1.00 83.06 293 GLY A CA 1
ATOM 2175 C C . GLY A 1 293 ? 14.779 11.182 -37.191 1.00 83.06 293 GLY A C 1
ATOM 2176 O O . GLY A 1 293 ? 13.717 11.621 -36.745 1.00 83.06 293 GLY A O 1
ATOM 2177 N N . VAL A 1 294 ? 14.798 10.174 -38.071 1.00 83.38 294 VAL A N 1
ATOM 2178 C CA . VAL A 1 294 ? 13.597 9.484 -38.567 1.00 83.38 294 VAL A CA 1
ATOM 2179 C C . VAL A 1 294 ? 13.496 8.079 -37.962 1.00 83.38 294 VAL A C 1
ATOM 2181 O O . VAL A 1 294 ? 14.387 7.263 -38.205 1.00 83.38 294 VAL A O 1
ATOM 2184 N N . PRO A 1 295 ? 12.413 7.740 -37.234 1.00 86.19 295 PRO A N 1
ATOM 2185 C CA . PRO A 1 295 ? 12.225 6.403 -36.675 1.00 86.19 295 PRO A CA 1
ATOM 2186 C C . PRO A 1 295 ? 12.318 5.310 -37.743 1.00 86.19 295 PRO A C 1
ATOM 2188 O O . PRO A 1 295 ? 11.684 5.395 -38.800 1.00 86.19 295 PRO A O 1
ATOM 2191 N N . VAL A 1 296 ? 13.092 4.264 -37.462 1.00 87.00 296 VAL A N 1
ATOM 2192 C CA . VAL A 1 296 ? 13.297 3.140 -38.386 1.00 87.00 296 VAL A CA 1
ATOM 2193 C C . VAL A 1 296 ? 12.513 1.908 -37.954 1.00 87.00 296 VAL A C 1
ATOM 2195 O O . VAL A 1 296 ? 12.105 1.759 -36.803 1.00 87.00 296 VAL A O 1
ATOM 2198 N N . LYS A 1 297 ? 12.284 0.988 -38.896 1.00 85.81 297 LYS A N 1
ATOM 2199 C CA . LYS A 1 297 ? 11.616 -0.272 -38.579 1.00 85.81 297 LYS A CA 1
ATOM 2200 C C . LYS A 1 297 ? 12.561 -1.150 -37.765 1.00 85.81 297 LYS A C 1
ATOM 2202 O O . LYS A 1 297 ? 13.668 -1.448 -38.209 1.00 85.81 297 LYS A O 1
ATOM 2207 N N . VAL A 1 298 ? 12.093 -1.612 -36.615 1.00 88.56 298 VAL A N 1
ATOM 2208 C CA . VAL A 1 298 ? 12.848 -2.486 -35.715 1.00 88.56 298 VAL A CA 1
ATOM 2209 C C . VAL A 1 298 ? 12.342 -3.930 -35.778 1.00 88.56 298 VAL A C 1
ATOM 2211 O O . VAL A 1 298 ? 11.195 -4.188 -36.156 1.00 88.56 298 VAL A O 1
ATOM 2214 N N . GLY A 1 299 ? 13.225 -4.882 -35.480 1.00 83.75 299 GLY A N 1
ATOM 2215 C CA . GLY A 1 299 ? 12.899 -6.306 -35.401 1.00 83.75 299 GLY A CA 1
ATOM 2216 C C . GLY A 1 299 ? 12.038 -6.665 -34.179 1.00 83.75 299 GLY A C 1
ATOM 2217 O O . GLY A 1 299 ? 11.905 -5.860 -33.259 1.00 83.75 299 GLY A O 1
ATOM 2218 N N . PRO A 1 300 ? 11.468 -7.883 -34.136 1.00 80.75 300 PRO A N 1
ATOM 2219 C CA . PRO A 1 300 ? 10.646 -8.337 -33.009 1.00 80.75 300 PRO A CA 1
ATOM 2220 C C . PRO A 1 300 ? 11.424 -8.413 -31.686 1.00 80.75 300 PRO A C 1
ATOM 2222 O O . PRO A 1 300 ? 10.834 -8.231 -30.628 1.00 80.75 300 PRO A O 1
ATOM 2225 N N . ASP A 1 301 ? 12.743 -8.610 -31.742 1.00 84.69 301 ASP A N 1
ATOM 2226 C CA . ASP A 1 301 ? 13.601 -8.735 -30.556 1.00 84.69 301 ASP A CA 1
ATOM 2227 C C . ASP A 1 301 ? 13.920 -7.384 -29.892 1.00 84.69 301 ASP A C 1
ATOM 2229 O O . ASP A 1 301 ? 14.545 -7.343 -28.835 1.00 84.69 301 ASP A O 1
ATOM 2233 N N . CYS A 1 302 ? 13.481 -6.272 -30.490 1.00 83.81 302 CYS A N 1
ATOM 2234 C CA . CYS A 1 302 ? 13.736 -4.905 -30.035 1.00 83.81 302 CYS A CA 1
ATOM 2235 C C . CYS A 1 302 ? 12.829 -4.438 -28.891 1.00 83.81 302 CYS A C 1
ATOM 2237 O O . CYS A 1 302 ? 12.979 -3.326 -28.390 1.00 83.81 302 CYS A O 1
ATOM 2239 N N . SER A 1 303 ? 11.901 -5.279 -28.456 1.00 84.56 303 SER A N 1
ATOM 2240 C CA . SER A 1 303 ? 11.102 -5.052 -27.260 1.00 84.56 303 SER A CA 1
ATOM 2241 C C . SER A 1 303 ? 10.744 -6.386 -26.637 1.00 84.56 303 SER A C 1
ATOM 2243 O O . SER A 1 303 ? 10.451 -7.337 -27.361 1.00 84.56 303 SER A O 1
ATOM 2245 N N . GLY A 1 304 ? 10.708 -6.463 -25.316 1.00 83.19 304 GLY A N 1
ATOM 2246 C CA . GLY A 1 304 ? 10.336 -7.700 -24.650 1.00 83.19 304 GLY A CA 1
ATOM 2247 C C . GLY A 1 304 ? 10.557 -7.657 -23.152 1.00 83.19 304 GLY A C 1
ATOM 2248 O O . GLY A 1 304 ? 10.683 -6.591 -22.552 1.00 83.19 304 GLY A O 1
ATOM 2249 N N . ALA A 1 305 ? 10.609 -8.845 -22.558 1.00 84.44 305 ALA A N 1
ATOM 2250 C CA . ALA A 1 305 ? 10.877 -9.040 -21.145 1.00 84.44 305 ALA A CA 1
ATOM 2251 C C . ALA A 1 305 ? 11.867 -10.189 -20.953 1.00 84.44 305 ALA A C 1
ATOM 2253 O O . ALA A 1 305 ? 11.769 -11.223 -21.615 1.00 84.44 305 ALA A O 1
ATOM 2254 N N . VAL A 1 306 ? 12.802 -10.016 -20.025 1.00 87.31 306 VAL A N 1
ATOM 2255 C CA . VAL A 1 306 ? 13.782 -11.034 -19.635 1.00 87.31 306 VAL A CA 1
ATOM 2256 C C . VAL A 1 306 ? 13.778 -11.208 -18.122 1.00 87.31 306 VAL A C 1
ATOM 2258 O O . VAL A 1 306 ? 13.597 -10.248 -17.381 1.00 87.31 306 VAL A O 1
ATOM 2261 N N . LEU A 1 307 ? 13.975 -12.439 -17.650 1.00 88.12 307 LEU A N 1
ATOM 2262 C CA . LEU A 1 307 ? 14.110 -12.734 -16.224 1.00 88.12 307 LEU A CA 1
ATOM 2263 C C . LEU A 1 307 ? 15.592 -12.788 -15.858 1.00 88.12 307 LEU A C 1
ATOM 2265 O O . LEU A 1 307 ? 16.309 -13.683 -16.307 1.00 88.12 307 LEU A O 1
ATOM 2269 N N . ILE A 1 308 ? 16.048 -11.850 -15.030 1.00 89.88 308 ILE A N 1
ATOM 2270 C CA . ILE A 1 308 ? 17.454 -11.734 -14.636 1.00 89.88 308 ILE A CA 1
ATOM 2271 C C . ILE A 1 308 ? 17.547 -11.740 -13.109 1.00 89.88 308 ILE A C 1
ATOM 2273 O O . ILE A 1 308 ? 16.848 -11.001 -12.421 1.00 89.88 308 ILE A O 1
ATOM 2277 N N . LYS A 1 309 ? 18.417 -12.587 -12.553 1.00 91.19 309 LYS A N 1
ATOM 2278 C CA . LYS A 1 309 ? 18.688 -12.582 -11.107 1.00 91.19 309 LYS A CA 1
ATOM 2279 C C . LYS A 1 309 ? 19.520 -11.354 -10.718 1.00 91.19 309 LYS A C 1
ATOM 2281 O O . LYS A 1 309 ? 20.441 -11.023 -11.469 1.00 91.19 309 LYS A O 1
ATOM 2286 N N . PRO A 1 310 ? 19.289 -10.737 -9.546 1.00 91.06 310 PRO A N 1
ATOM 2287 C CA . PRO A 1 310 ? 20.123 -9.652 -9.046 1.00 91.06 310 PRO A CA 1
ATOM 2288 C C . PRO A 1 310 ? 21.624 -9.977 -9.099 1.00 91.06 310 PRO A C 1
ATOM 2290 O O . PRO A 1 310 ? 22.061 -11.065 -8.716 1.00 91.06 310 PRO A O 1
ATOM 2293 N N . GLY A 1 311 ? 22.420 -9.043 -9.625 1.00 90.62 311 GLY A N 1
ATOM 2294 C CA . GLY A 1 311 ? 23.868 -9.192 -9.817 1.00 90.62 311 GLY A CA 1
ATOM 2295 C C . GLY A 1 311 ? 24.284 -10.101 -10.982 1.00 90.62 311 GLY A C 1
ATOM 2296 O O . GLY A 1 311 ? 25.478 -10.335 -11.180 1.00 90.62 311 GLY A O 1
ATOM 2297 N N . LYS A 1 312 ? 23.332 -10.638 -11.756 1.00 95.19 312 LYS A N 1
ATOM 2298 C CA . LYS A 1 312 ? 23.586 -11.278 -13.054 1.00 95.19 312 LYS A CA 1
ATOM 2299 C C . LYS A 1 312 ? 23.239 -10.315 -14.178 1.00 95.19 312 LYS A C 1
ATOM 2301 O O . LYS A 1 312 ? 22.441 -9.403 -13.997 1.00 95.19 312 LYS A O 1
ATOM 2306 N N . SER A 1 313 ? 23.831 -10.550 -15.340 1.00 95.06 313 SER A N 1
ATOM 2307 C CA . SER A 1 313 ? 23.626 -9.713 -16.516 1.00 95.06 313 SER A CA 1
ATOM 2308 C C . SER A 1 313 ? 23.073 -10.528 -17.675 1.00 95.06 313 SER A C 1
ATOM 2310 O O . SER A 1 313 ? 23.313 -11.733 -17.770 1.00 95.06 313 SER A O 1
ATOM 2312 N N . THR A 1 314 ? 22.338 -9.875 -18.564 1.00 95.25 314 THR A N 1
ATOM 2313 C CA . THR A 1 314 ? 21.891 -10.442 -19.841 1.00 95.25 314 THR A CA 1
ATOM 2314 C C . THR A 1 314 ? 22.125 -9.426 -20.945 1.00 95.25 314 THR A C 1
ATOM 2316 O O . THR A 1 314 ? 21.870 -8.237 -20.758 1.00 95.25 314 THR A O 1
ATOM 2319 N N . ASP A 1 315 ? 22.631 -9.904 -22.079 1.00 94.69 315 ASP A N 1
ATOM 2320 C CA . ASP A 1 315 ? 22.867 -9.080 -23.257 1.00 94.69 315 ASP A CA 1
ATOM 2321 C C . ASP A 1 315 ? 21.605 -9.105 -24.126 1.00 94.69 315 ASP A C 1
ATOM 2323 O O . ASP A 1 315 ? 21.094 -10.167 -24.482 1.00 94.69 315 ASP A O 1
ATOM 2327 N N . LEU A 1 316 ? 21.091 -7.922 -24.431 1.00 91.38 316 LEU A N 1
ATOM 2328 C CA . LEU A 1 316 ? 19.959 -7.675 -25.306 1.00 91.38 316 LEU A CA 1
ATOM 2329 C C . LEU A 1 316 ? 20.483 -7.175 -26.643 1.00 91.38 316 LEU A C 1
ATOM 2331 O O . LEU A 1 316 ? 21.423 -6.380 -26.678 1.00 91.38 316 LEU A O 1
ATOM 2335 N N . SER A 1 317 ? 19.850 -7.602 -27.730 1.00 91.56 317 SER A N 1
ATOM 2336 C CA . SER A 1 317 ? 20.195 -7.150 -29.071 1.0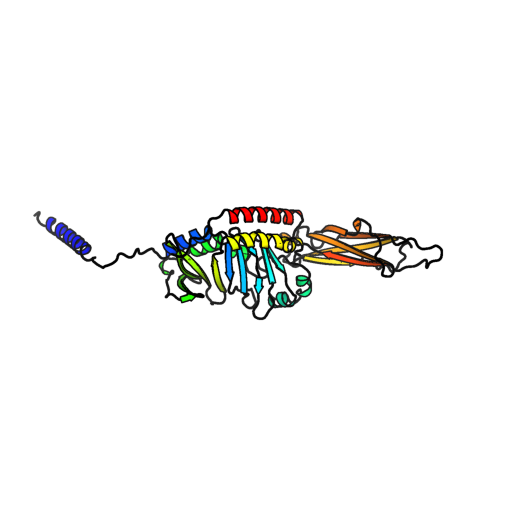0 91.56 317 SER A CA 1
ATOM 2337 C C . SER A 1 317 ? 18.946 -6.757 -29.846 1.00 91.56 317 SER A C 1
ATOM 2339 O O . SER A 1 317 ? 17.906 -7.399 -29.728 1.00 91.56 317 SER A O 1
ATOM 2341 N N . CYS A 1 318 ? 19.051 -5.698 -30.638 1.00 89.88 318 CYS A N 1
ATOM 2342 C CA . CYS A 1 318 ? 17.979 -5.194 -31.476 1.00 89.88 318 CYS A CA 1
ATOM 2343 C C . CYS A 1 318 ? 18.513 -4.865 -32.864 1.00 89.88 318 CYS A C 1
ATOM 2345 O O . CYS A 1 318 ? 19.475 -4.120 -32.997 1.00 89.88 318 CYS A O 1
ATOM 2347 N N . THR A 1 319 ? 17.871 -5.374 -33.914 1.00 90.00 319 THR A N 1
ATOM 2348 C CA . THR A 1 319 ? 18.216 -5.004 -35.292 1.00 90.00 319 THR A CA 1
ATOM 2349 C C . THR A 1 319 ? 17.200 -4.018 -35.853 1.00 90.00 319 THR A C 1
ATOM 2351 O O . THR A 1 319 ? 16.012 -4.322 -35.958 1.00 90.00 319 THR A O 1
ATOM 2354 N N . ALA A 1 320 ? 17.683 -2.848 -36.251 1.00 87.56 320 ALA A N 1
ATOM 2355 C CA . ALA A 1 320 ? 16.954 -1.845 -37.003 1.00 87.56 320 ALA A CA 1
ATOM 2356 C C . ALA A 1 320 ? 17.249 -1.967 -38.497 1.00 87.56 320 ALA A C 1
ATOM 2358 O O . ALA A 1 320 ? 18.382 -2.214 -38.905 1.00 87.56 320 ALA A O 1
ATOM 2359 N N . THR A 1 321 ? 16.223 -1.768 -39.320 1.00 84.06 321 THR A N 1
ATOM 2360 C CA . THR A 1 321 ? 16.323 -1.717 -40.780 1.00 84.06 321 THR A CA 1
ATOM 2361 C C . THR A 1 321 ? 15.914 -0.326 -41.250 1.00 84.06 321 THR A C 1
ATOM 2363 O O . THR A 1 321 ? 14.755 0.072 -41.112 1.00 84.06 321 THR A O 1
ATOM 2366 N N . GLY A 1 322 ? 16.875 0.420 -41.789 1.00 72.31 322 GLY A N 1
ATOM 2367 C CA . GLY A 1 322 ? 16.634 1.732 -42.376 1.00 72.31 322 GLY A CA 1
ATOM 2368 C C . GLY A 1 322 ? 16.010 1.644 -43.773 1.00 72.31 322 GLY A C 1
ATOM 2369 O O . GLY A 1 322 ? 16.021 0.582 -44.403 1.00 72.31 322 GLY A O 1
ATOM 2370 N N . PRO A 1 323 ? 15.472 2.762 -44.288 1.00 69.06 323 PRO A N 1
ATOM 2371 C CA . PRO A 1 323 ? 14.987 2.831 -45.661 1.00 69.06 323 PRO A CA 1
ATOM 2372 C C . PRO A 1 323 ? 16.108 2.507 -46.661 1.00 69.06 323 PRO A C 1
ATOM 2374 O O . PRO A 1 323 ? 17.291 2.739 -46.396 1.00 69.06 323 PRO A O 1
ATOM 2377 N N . SER A 1 324 ? 15.733 1.965 -47.824 1.00 68.56 324 SER A N 1
ATOM 2378 C CA . SER A 1 324 ? 16.674 1.724 -48.920 1.00 68.56 324 SER A CA 1
ATOM 2379 C C . SER A 1 324 ? 17.372 3.028 -49.301 1.00 68.56 324 SER A C 1
ATOM 2381 O O . SER A 1 324 ? 16.711 4.035 -49.549 1.00 68.56 324 SER A O 1
ATOM 2383 N N . VAL A 1 325 ? 18.704 3.007 -49.351 1.00 66.75 325 VAL A N 1
ATOM 2384 C CA . VAL A 1 325 ? 19.485 4.176 -49.764 1.00 66.75 325 VAL A CA 1
ATOM 2385 C C . VAL A 1 325 ? 19.296 4.369 -51.275 1.00 66.75 325 VAL A C 1
ATOM 2387 O O . VAL A 1 325 ? 19.521 3.414 -52.025 1.00 66.75 325 VAL A O 1
ATOM 2390 N N . PRO A 1 326 ? 18.848 5.550 -51.745 1.00 65.38 326 PRO A N 1
ATOM 2391 C CA . PRO A 1 326 ? 18.765 5.842 -53.173 1.00 65.38 326 PRO A CA 1
ATOM 2392 C C . PRO A 1 326 ? 20.140 5.689 -53.828 1.00 65.38 326 PRO A C 1
ATOM 2394 O O . PRO A 1 326 ? 21.142 6.051 -53.218 1.00 65.38 326 PRO A O 1
ATOM 2397 N N . ALA A 1 327 ? 20.190 5.214 -55.076 1.00 63.84 327 ALA A N 1
ATOM 2398 C CA . ALA A 1 327 ? 21.450 5.016 -55.805 1.00 63.84 327 ALA A CA 1
ATOM 2399 C C . ALA A 1 327 ? 22.307 6.298 -55.909 1.00 63.84 327 ALA A C 1
ATOM 2401 O O . ALA A 1 327 ? 23.531 6.207 -55.964 1.00 63.84 327 ALA A O 1
ATOM 2402 N N . ASP A 1 328 ? 21.658 7.468 -55.863 1.00 65.56 328 ASP A N 1
ATOM 2403 C CA . ASP A 1 328 ? 22.280 8.794 -55.962 1.00 65.56 328 ASP A CA 1
ATOM 2404 C C . ASP A 1 328 ? 22.308 9.556 -54.615 1.00 65.56 328 ASP A C 1
ATOM 2406 O O . ASP A 1 328 ? 22.645 10.739 -54.567 1.00 65.56 328 ASP A O 1
ATOM 2410 N N . GLY A 1 329 ? 21.895 8.912 -53.516 1.00 63.09 329 GLY A N 1
ATOM 2411 C CA . GLY A 1 329 ? 21.830 9.508 -52.179 1.00 63.09 329 GLY A CA 1
ATOM 2412 C C . GLY A 1 329 ? 23.137 9.366 -51.388 1.00 63.09 329 GLY A C 1
ATOM 2413 O O . GLY A 1 329 ? 24.024 8.602 -51.774 1.00 63.09 329 GLY A O 1
ATOM 2414 N N . PRO A 1 330 ? 23.286 10.075 -50.252 1.00 61.00 330 PRO A N 1
ATOM 2415 C CA . PRO A 1 330 ? 24.420 9.858 -49.365 1.00 61.00 330 PRO A CA 1
ATOM 2416 C C . PRO A 1 330 ? 24.446 8.395 -48.890 1.00 61.00 330 PRO A C 1
ATOM 2418 O O . PRO A 1 330 ? 23.500 7.900 -48.279 1.00 61.00 330 PRO A O 1
ATOM 2421 N N . ASN A 1 331 ? 25.564 7.708 -49.148 1.00 62.81 331 ASN A N 1
ATOM 2422 C CA . ASN A 1 331 ? 25.819 6.320 -48.725 1.00 62.81 331 ASN A CA 1
ATOM 2423 C C . ASN A 1 331 ? 25.984 6.159 -47.200 1.00 62.81 331 ASN A C 1
ATOM 2425 O O . ASN A 1 331 ? 26.299 5.070 -46.720 1.00 62.81 331 ASN A O 1
ATOM 2429 N N . SER A 1 332 ? 25.801 7.239 -46.444 1.00 64.25 332 SER A N 1
ATOM 2430 C CA . SER A 1 332 ? 25.968 7.321 -45.000 1.00 64.25 332 SER A CA 1
ATOM 2431 C C . SER A 1 332 ? 24.753 8.005 -44.383 1.00 64.25 332 SER A C 1
ATOM 2433 O O . SER A 1 332 ? 24.335 9.058 -44.855 1.00 64.25 332 SER A O 1
ATOM 2435 N N . GLY A 1 333 ? 24.215 7.402 -43.331 1.00 71.56 333 GLY A N 1
ATOM 2436 C CA . GLY A 1 333 ? 23.314 8.035 -42.374 1.00 71.56 333 GLY A CA 1
ATOM 2437 C C . GLY A 1 333 ? 23.719 7.578 -40.979 1.00 71.56 333 GLY A C 1
ATOM 2438 O O . GLY A 1 333 ? 24.339 6.516 -40.843 1.00 71.56 333 GLY A O 1
ATOM 2439 N N . GLU A 1 334 ? 23.419 8.382 -39.974 1.00 79.62 334 GLU A N 1
ATOM 2440 C CA . GLU A 1 334 ? 23.723 8.074 -38.581 1.00 79.62 334 GLU A CA 1
ATOM 2441 C C . GLU A 1 334 ? 22.506 7.405 -37.947 1.00 79.62 334 GLU A C 1
ATOM 2443 O O . GLU A 1 334 ? 21.386 7.899 -38.079 1.00 79.62 334 GLU A O 1
ATOM 2448 N N . TYR A 1 335 ? 22.706 6.259 -37.297 1.00 82.62 335 TYR A N 1
ATOM 2449 C CA . TYR A 1 335 ? 21.653 5.657 -36.489 1.00 82.62 335 TYR A CA 1
ATOM 2450 C C . TYR A 1 335 ? 21.849 6.057 -35.031 1.00 82.62 335 TYR A C 1
ATOM 2452 O O . TYR A 1 335 ? 22.939 5.884 -34.489 1.00 82.62 335 TYR A O 1
ATOM 2460 N N . HIS A 1 336 ? 20.774 6.504 -34.396 1.00 84.44 336 HIS A N 1
ATOM 2461 C CA . HIS A 1 336 ? 20.712 6.777 -32.966 1.00 84.44 336 HIS A CA 1
ATOM 2462 C C . HIS A 1 336 ? 19.818 5.720 -32.327 1.00 84.44 336 HIS A C 1
ATOM 2464 O O . HIS A 1 336 ? 18.733 5.430 -32.827 1.00 84.44 336 HIS A O 1
ATOM 2470 N N . GLY A 1 337 ? 20.306 5.081 -31.266 1.00 84.81 337 GLY A N 1
ATOM 2471 C CA . GLY A 1 337 ? 19.584 4.027 -30.564 1.00 84.81 337 GLY A CA 1
ATOM 2472 C C . GLY A 1 337 ? 19.554 4.297 -29.071 1.00 84.81 337 GLY A C 1
ATOM 2473 O O . GLY A 1 337 ? 20.599 4.369 -28.430 1.00 84.81 337 GLY A O 1
ATOM 2474 N N . GLU A 1 338 ? 18.351 4.391 -28.524 1.00 86.94 338 GLU A N 1
ATOM 2475 C CA . GLU A 1 338 ? 18.085 4.484 -27.096 1.00 86.94 338 GLU A CA 1
ATOM 2476 C C . GLU A 1 338 ? 17.418 3.187 -26.625 1.00 86.94 338 GLU A C 1
ATOM 2478 O O . GLU A 1 338 ? 16.580 2.608 -27.321 1.00 86.94 338 GLU A O 1
ATOM 2483 N N . ILE A 1 339 ? 17.798 2.704 -25.443 1.00 86.56 339 ILE A N 1
ATOM 2484 C CA . ILE A 1 339 ? 17.146 1.568 -24.791 1.00 86.56 339 ILE A CA 1
ATOM 2485 C C . ILE A 1 339 ? 16.539 2.028 -23.470 1.00 86.56 339 ILE A C 1
ATOM 2487 O O . ILE A 1 339 ? 17.227 2.550 -22.595 1.00 86.56 339 ILE A O 1
ATOM 2491 N N . HIS A 1 340 ? 15.251 1.757 -23.305 1.00 83.00 340 HIS A N 1
ATOM 2492 C CA . HIS A 1 340 ? 14.545 1.917 -22.044 1.00 83.00 340 HIS A CA 1
ATOM 2493 C C . HIS A 1 340 ? 14.416 0.557 -21.369 1.00 83.00 340 HIS A C 1
ATOM 2495 O O . HIS A 1 340 ? 14.057 -0.426 -22.019 1.00 83.00 340 HIS A O 1
ATOM 2501 N N . THR A 1 341 ? 14.681 0.496 -20.066 1.00 83.00 341 THR A N 1
ATOM 2502 C CA . THR A 1 341 ? 14.538 -0.721 -19.257 1.00 83.00 341 THR A CA 1
ATOM 2503 C C . THR A 1 341 ? 13.717 -0.450 -18.006 1.00 83.00 341 THR A C 1
ATOM 2505 O O . THR A 1 341 ? 13.915 0.581 -17.374 1.00 83.00 341 THR A O 1
ATOM 2508 N N . SER A 1 342 ? 12.836 -1.379 -17.630 1.00 80.12 342 SER A N 1
ATOM 2509 C CA . SER A 1 342 ? 11.945 -1.251 -16.468 1.00 80.12 342 SER A CA 1
ATOM 2510 C C . SER A 1 342 ? 11.839 -2.560 -15.684 1.00 80.12 342 SER A C 1
ATOM 2512 O O . SER A 1 342 ? 11.692 -3.637 -16.262 1.00 80.12 342 SER A O 1
ATOM 2514 N N . ASP A 1 343 ? 11.883 -2.455 -14.363 1.00 80.19 343 ASP A N 1
ATOM 2515 C CA . ASP A 1 343 ? 11.796 -3.510 -13.355 1.00 80.19 343 ASP A CA 1
ATOM 2516 C C . ASP A 1 343 ? 10.406 -3.586 -12.720 1.00 80.19 343 ASP A C 1
ATOM 2518 O O . ASP A 1 343 ? 10.212 -3.293 -11.535 1.00 80.19 343 ASP A O 1
ATOM 2522 N N . LEU A 1 344 ? 9.417 -3.998 -13.511 1.00 82.00 344 LEU A N 1
ATOM 2523 C CA . LEU A 1 344 ? 8.062 -4.165 -12.993 1.00 82.00 344 LEU A CA 1
ATOM 2524 C C . LEU A 1 344 ? 8.060 -5.023 -11.716 1.00 82.00 344 LEU A C 1
ATOM 2526 O O . LEU A 1 344 ? 8.678 -6.085 -11.634 1.00 82.00 344 LEU A O 1
ATOM 2530 N N . ALA A 1 345 ? 7.330 -4.544 -10.716 1.00 80.12 345 ALA A N 1
ATOM 2531 C CA . ALA A 1 345 ? 7.211 -5.115 -9.385 1.00 80.12 345 ALA A CA 1
ATOM 2532 C C . ALA A 1 345 ? 6.486 -6.459 -9.368 1.00 80.12 345 ALA A C 1
ATOM 2534 O O . ALA A 1 345 ? 6.622 -7.213 -8.405 1.00 80.12 345 ALA A O 1
ATOM 2535 N N . LEU A 1 346 ? 5.676 -6.726 -10.392 1.00 79.06 346 LEU A N 1
ATOM 2536 C CA . LEU A 1 346 ? 4.877 -7.931 -10.526 1.00 79.06 346 LEU A CA 1
ATOM 2537 C C . LEU A 1 346 ? 5.179 -8.607 -11.856 1.00 79.06 346 LEU A C 1
ATOM 2539 O O . LEU A 1 346 ? 5.247 -7.961 -12.901 1.00 79.06 346 LEU A O 1
ATOM 2543 N N . THR A 1 347 ? 5.257 -9.931 -11.826 1.00 75.50 347 THR A N 1
ATOM 2544 C CA . THR A 1 347 ? 5.165 -10.733 -13.047 1.00 75.50 347 THR A CA 1
ATOM 2545 C C . THR A 1 347 ? 3.753 -10.660 -13.637 1.00 75.50 347 THR A C 1
ATOM 2547 O O . THR A 1 347 ? 2.770 -10.439 -12.921 1.00 75.50 347 THR A O 1
ATOM 2550 N N . GLN A 1 348 ? 3.614 -10.944 -14.936 1.00 75.31 348 GLN A N 1
ATOM 2551 C CA . GLN A 1 348 ? 2.300 -11.024 -15.596 1.00 75.31 348 GLN A CA 1
ATOM 2552 C C . GLN A 1 348 ? 1.335 -11.980 -14.866 1.00 75.31 348 GLN A C 1
ATOM 2554 O O . GLN A 1 348 ? 0.164 -11.664 -14.662 1.00 75.31 348 GLN A O 1
ATOM 2559 N N . ALA A 1 349 ? 1.833 -13.139 -14.422 1.00 72.81 349 ALA A N 1
ATOM 2560 C CA . ALA A 1 349 ? 1.029 -14.133 -13.715 1.00 72.81 349 ALA A CA 1
ATOM 2561 C C . ALA A 1 349 ? 0.554 -13.636 -12.338 1.00 72.81 349 ALA A C 1
ATOM 2563 O O . ALA A 1 349 ? -0.589 -13.892 -11.947 1.00 72.81 349 ALA A O 1
ATOM 2564 N N . GLU A 1 350 ? 1.404 -12.912 -11.603 1.00 82.00 350 GLU A N 1
ATOM 2565 C CA . GLU A 1 350 ? 1.015 -12.277 -10.343 1.00 82.00 350 GLU A CA 1
ATOM 2566 C C . GLU A 1 350 ? -0.018 -11.178 -10.565 1.00 82.00 350 GLU A C 1
ATOM 2568 O O . GLU A 1 350 ? -1.016 -11.142 -9.846 1.00 82.00 350 GLU A O 1
ATOM 2573 N N . TYR A 1 351 ? 0.174 -10.326 -11.573 1.00 85.31 351 TYR A N 1
ATOM 2574 C CA . TYR A 1 351 ? -0.797 -9.299 -11.934 1.00 85.31 351 TYR A CA 1
ATOM 2575 C C . TYR A 1 351 ? -2.171 -9.912 -12.246 1.00 85.31 351 TYR A C 1
ATOM 2577 O O . TYR A 1 351 ? -3.173 -9.551 -11.628 1.00 85.31 351 TYR A O 1
ATOM 2585 N N . GLU A 1 352 ? -2.235 -10.914 -13.126 1.00 84.38 352 GLU A N 1
ATOM 2586 C CA . GLU A 1 352 ? -3.488 -11.600 -13.470 1.00 84.38 352 GLU A CA 1
ATOM 2587 C C . GLU A 1 352 ? -4.134 -12.302 -12.267 1.00 84.38 352 GLU A C 1
ATOM 2589 O O . GLU A 1 352 ? -5.362 -12.389 -12.154 1.00 84.38 352 GLU A O 1
ATOM 2594 N N . ARG A 1 353 ? -3.319 -12.835 -11.350 1.00 88.19 353 ARG A N 1
ATOM 2595 C CA . ARG A 1 353 ? -3.791 -13.381 -10.073 1.00 88.19 353 ARG A CA 1
ATOM 2596 C C . ARG A 1 353 ? -4.431 -12.287 -9.216 1.00 88.19 353 ARG A C 1
ATOM 2598 O O . ARG A 1 353 ? -5.529 -12.515 -8.714 1.00 88.19 353 ARG A O 1
ATOM 2605 N N . LEU A 1 354 ? -3.801 -11.120 -9.083 1.00 87.25 354 LEU A N 1
ATOM 2606 C CA . LEU A 1 354 ? -4.344 -9.991 -8.321 1.00 87.25 354 LEU A CA 1
ATOM 2607 C C . LEU A 1 354 ? -5.643 -9.458 -8.936 1.00 87.25 354 LEU A C 1
ATOM 2609 O O . LEU A 1 354 ? -6.611 -9.249 -8.212 1.00 87.25 354 LEU A O 1
ATOM 2613 N N . VAL A 1 355 ? -5.723 -9.325 -10.263 1.00 86.25 355 VAL A N 1
ATOM 2614 C CA . VAL A 1 355 ? -6.954 -8.899 -10.956 1.00 86.25 355 VAL A CA 1
ATOM 2615 C C . VAL A 1 355 ? -8.116 -9.860 -10.673 1.00 86.25 355 VAL A C 1
ATOM 2617 O O . VAL A 1 355 ? -9.233 -9.424 -10.377 1.00 86.25 355 VAL A O 1
ATOM 2620 N N . ARG A 1 356 ? -7.867 -11.177 -10.721 1.00 87.94 356 ARG A N 1
ATOM 2621 C CA . ARG A 1 356 ? -8.877 -12.192 -10.374 1.00 87.94 356 ARG A CA 1
ATOM 2622 C C . ARG A 1 356 ? -9.290 -12.105 -8.908 1.00 87.94 356 ARG A C 1
ATOM 2624 O O . ARG A 1 356 ? -10.485 -12.077 -8.619 1.00 87.94 356 ARG A O 1
ATOM 2631 N N . LEU A 1 357 ? -8.317 -12.003 -8.003 1.00 87.75 357 LEU A N 1
ATOM 2632 C CA . LEU A 1 357 ? -8.565 -11.877 -6.569 1.00 87.75 357 LEU A CA 1
ATOM 2633 C C . LEU A 1 357 ? -9.412 -10.641 -6.253 1.00 87.75 357 LEU A C 1
ATOM 2635 O O . LEU A 1 357 ? -10.400 -10.748 -5.535 1.00 87.75 357 LEU A O 1
ATOM 2639 N N . ALA A 1 358 ? -9.093 -9.497 -6.851 1.00 86.31 358 ALA A N 1
ATOM 2640 C CA . ALA A 1 358 ? -9.861 -8.273 -6.689 1.00 86.31 358 ALA A CA 1
ATOM 2641 C C . ALA A 1 358 ? -11.312 -8.424 -7.160 1.00 86.31 358 ALA A C 1
ATOM 2643 O O . ALA A 1 358 ? -12.245 -7.933 -6.519 1.00 86.31 358 ALA A O 1
ATOM 2644 N N . ALA A 1 359 ? -11.524 -9.104 -8.292 1.00 85.94 359 ALA A N 1
ATOM 2645 C CA . ALA A 1 359 ? -12.861 -9.368 -8.806 1.00 85.94 359 ALA A CA 1
ATOM 2646 C C . ALA A 1 359 ? -13.674 -10.239 -7.837 1.00 85.94 359 ALA A C 1
ATOM 2648 O O . ALA A 1 359 ? -14.857 -9.962 -7.616 1.00 85.94 359 ALA A O 1
ATOM 2649 N N . ASP A 1 360 ? -13.045 -11.245 -7.233 1.00 87.44 360 ASP A N 1
ATOM 2650 C CA . ASP A 1 360 ? -13.670 -12.122 -6.244 1.00 87.44 360 ASP A CA 1
ATOM 2651 C C . ASP A 1 360 ? -13.921 -11.411 -4.910 1.00 87.44 360 ASP A C 1
ATOM 2653 O O . ASP A 1 360 ? -15.013 -11.524 -4.350 1.00 87.44 360 ASP A O 1
ATOM 2657 N N . ASN A 1 361 ? -12.968 -10.613 -4.432 1.00 87.69 361 ASN A N 1
ATOM 2658 C CA . ASN A 1 361 ? -13.116 -9.782 -3.240 1.00 87.69 361 ASN A CA 1
ATOM 2659 C C . ASN A 1 361 ? -14.240 -8.756 -3.408 1.00 87.69 361 ASN A C 1
ATOM 2661 O O . ASN A 1 361 ? -15.090 -8.649 -2.527 1.00 87.69 361 ASN A O 1
ATOM 2665 N N . SER A 1 362 ? -14.346 -8.107 -4.573 1.00 84.25 362 SER A N 1
ATOM 2666 C CA . SER A 1 362 ? -15.472 -7.212 -4.890 1.00 84.25 362 SER A CA 1
ATOM 2667 C C . SER A 1 362 ? -16.823 -7.927 -4.746 1.00 84.25 362 SER A C 1
ATOM 2669 O O . SER A 1 362 ? -17.769 -7.368 -4.195 1.00 84.25 362 SER A O 1
ATOM 2671 N N . LYS A 1 363 ? -16.933 -9.182 -5.216 1.00 85.38 363 LYS A N 1
ATOM 2672 C CA . LYS A 1 363 ? -18.168 -9.978 -5.078 1.00 85.38 363 LYS A CA 1
ATOM 2673 C C . LYS A 1 363 ? -18.458 -10.318 -3.616 1.00 85.38 363 LYS A C 1
ATOM 2675 O O . LYS A 1 363 ? -19.605 -10.208 -3.194 1.00 85.38 363 LYS A O 1
ATOM 2680 N N . LYS A 1 364 ? -17.437 -10.714 -2.845 1.00 86.25 364 LYS A N 1
ATOM 2681 C CA . LYS A 1 364 ? -17.573 -11.013 -1.408 1.00 86.25 364 LYS A CA 1
ATOM 2682 C C . LYS A 1 364 ? -18.033 -9.782 -0.631 1.00 86.25 364 LYS A C 1
ATOM 2684 O O . LYS A 1 364 ? -18.981 -9.873 0.137 1.00 86.25 364 LYS A O 1
ATOM 2689 N N . VAL A 1 365 ? -17.416 -8.631 -0.888 1.00 84.19 365 VAL A N 1
ATOM 2690 C CA . VAL A 1 365 ? -17.768 -7.345 -0.274 1.00 84.19 365 VAL A CA 1
ATOM 2691 C C . VAL A 1 365 ? -19.199 -6.940 -0.632 1.00 84.19 365 VAL A C 1
ATOM 2693 O O . VAL A 1 365 ? -19.969 -6.563 0.247 1.00 84.19 365 VAL A O 1
ATOM 2696 N N . ALA A 1 366 ? -19.604 -7.090 -1.896 1.00 83.62 366 ALA A N 1
ATOM 2697 C CA . ALA A 1 366 ? -20.976 -6.812 -2.320 1.00 83.62 366 ALA A CA 1
ATOM 2698 C C . ALA A 1 366 ? -22.015 -7.744 -1.665 1.00 83.62 366 ALA A C 1
ATOM 2700 O O . ALA A 1 366 ? -23.156 -7.331 -1.467 1.00 83.62 366 ALA A O 1
ATOM 2701 N N . ALA A 1 367 ? -21.632 -8.974 -1.309 1.00 86.12 367 ALA A N 1
ATOM 2702 C CA . ALA A 1 367 ? -22.502 -9.936 -0.634 1.00 86.12 367 ALA A CA 1
ATOM 2703 C C . ALA A 1 367 ? -22.643 -9.691 0.881 1.00 86.12 367 ALA A C 1
ATOM 2705 O O . ALA A 1 367 ? -23.561 -10.236 1.495 1.00 86.12 367 ALA A O 1
ATOM 2706 N N . LEU A 1 368 ? -21.769 -8.883 1.491 1.00 85.81 368 LEU A N 1
ATOM 2707 C CA . LEU A 1 368 ? -21.868 -8.548 2.912 1.00 85.81 368 LEU A CA 1
ATOM 2708 C C . LEU A 1 368 ? -23.073 -7.627 3.181 1.00 85.81 368 LEU A C 1
ATOM 2710 O O . LEU A 1 368 ? -23.426 -6.798 2.330 1.00 85.81 368 LEU A O 1
ATOM 2714 N N . PRO A 1 369 ? -23.740 -7.769 4.342 1.00 84.06 369 PRO A N 1
ATOM 2715 C CA . PRO A 1 369 ? -24.885 -6.939 4.705 1.00 84.06 369 PRO A CA 1
ATOM 2716 C C . PRO A 1 369 ? -24.478 -5.475 4.933 1.00 84.06 369 PRO A C 1
ATOM 2718 O O . PRO A 1 369 ? -23.313 -5.166 5.175 1.00 84.06 369 PRO A O 1
ATOM 2721 N N . ASP A 1 370 ? -25.452 -4.565 4.855 1.00 85.62 370 ASP A N 1
ATOM 2722 C CA . ASP A 1 370 ? -25.226 -3.177 5.271 1.00 85.62 370 ASP A CA 1
ATOM 2723 C C . ASP A 1 370 ? -24.988 -3.120 6.780 1.00 85.62 370 ASP A C 1
ATOM 2725 O O . ASP A 1 370 ? -25.577 -3.896 7.541 1.00 85.62 370 ASP A O 1
ATOM 2729 N N . LEU A 1 371 ? -24.178 -2.154 7.215 1.00 84.88 371 LEU A N 1
ATOM 2730 C CA . LEU A 1 371 ? -24.077 -1.848 8.635 1.00 84.88 371 LEU A CA 1
ATOM 2731 C C . LEU A 1 371 ? -25.444 -1.385 9.176 1.00 84.88 371 LEU A C 1
ATOM 2733 O O . LEU A 1 371 ? -26.180 -0.676 8.473 1.00 84.88 371 LEU A O 1
ATOM 2737 N N . PRO A 1 372 ? -25.814 -1.776 10.410 1.00 82.62 372 PRO A N 1
ATOM 2738 C CA . PRO A 1 372 ? -27.063 -1.333 11.009 1.00 82.62 372 PRO A CA 1
ATOM 2739 C C . PRO A 1 372 ? -27.111 0.196 11.106 1.00 82.62 372 PRO A C 1
ATOM 2741 O O . PRO A 1 372 ? -26.110 0.847 11.392 1.00 82.62 372 PRO A O 1
ATOM 2744 N N . ARG A 1 373 ? -28.289 0.782 10.877 1.00 82.81 373 ARG A N 1
ATOM 2745 C CA . ARG A 1 373 ? -28.471 2.236 11.000 1.00 82.81 373 ARG A CA 1
ATOM 2746 C C . ARG A 1 373 ? -28.425 2.675 12.473 1.00 82.81 373 ARG A C 1
ATOM 2748 O O . ARG A 1 373 ? -28.785 1.861 13.336 1.00 82.81 373 ARG A O 1
ATOM 2755 N N . PRO A 1 374 ? -28.063 3.943 12.745 1.00 80.38 374 PRO A N 1
ATOM 2756 C CA . PRO A 1 374 ? -28.274 4.564 14.051 1.00 80.38 374 PRO A CA 1
ATOM 2757 C C . PRO A 1 374 ? -29.715 4.379 14.534 1.00 80.38 374 PRO A C 1
ATOM 2759 O O . PRO A 1 374 ? -30.632 4.262 13.707 1.00 80.38 374 PRO A O 1
ATOM 2762 N N . ARG A 1 375 ? -29.891 4.267 15.854 1.00 73.50 375 ARG A N 1
ATOM 2763 C CA . ARG A 1 375 ? -31.220 4.138 16.462 1.00 73.50 375 ARG A CA 1
ATOM 2764 C C . ARG A 1 375 ? -32.065 5.392 16.326 1.00 73.50 375 ARG A C 1
ATOM 2766 O O . ARG A 1 375 ? -31.504 6.500 16.436 1.00 73.50 375 ARG A O 1
#